Protein AF-A0A6J8EM77-F1 (afdb_monomer)

Structure (mmCIF, N/CA/C/O backbone):
data_AF-A0A6J8EM77-F1
#
_entry.id   AF-A0A6J8EM77-F1
#
loop_
_atom_site.group_PDB
_atom_site.id
_atom_site.type_symbol
_atom_site.label_atom_id
_atom_site.label_alt_id
_atom_site.label_comp_id
_atom_site.label_asym_id
_atom_site.label_entity_id
_atom_site.label_seq_id
_atom_site.pdbx_PDB_ins_code
_atom_site.Cartn_x
_atom_site.Cartn_y
_atom_site.Cartn_z
_atom_site.occupancy
_atom_site.B_iso_or_equiv
_atom_site.auth_seq_id
_atom_site.auth_comp_id
_atom_site.auth_asym_id
_atom_site.auth_atom_id
_atom_site.pdbx_PDB_model_num
ATOM 1 N N . MET A 1 1 ? 2.933 57.983 19.402 1.00 40.75 1 MET A N 1
ATOM 2 C CA . MET A 1 1 ? 3.968 56.942 19.572 1.00 40.75 1 MET A CA 1
ATOM 3 C C . MET A 1 1 ? 3.347 55.839 20.405 1.00 40.75 1 MET A C 1
ATOM 5 O O . MET A 1 1 ? 3.381 55.915 21.623 1.00 40.75 1 MET A O 1
ATOM 9 N N . GLU A 1 2 ? 2.677 54.897 19.747 1.00 33.88 2 GLU A N 1
ATOM 10 C CA . GLU A 1 2 ? 2.078 53.730 20.401 1.00 33.88 2 GLU A CA 1
ATOM 11 C C . GLU A 1 2 ? 3.091 52.586 20.391 1.00 33.88 2 GLU A C 1
ATOM 13 O O . GLU A 1 2 ? 3.673 52.262 19.355 1.00 33.88 2 GLU A O 1
ATOM 18 N N . TYR A 1 3 ? 3.348 52.034 21.573 1.00 41.75 3 TYR A N 1
ATOM 19 C CA . TYR A 1 3 ? 4.268 50.928 21.795 1.00 41.75 3 TYR A CA 1
ATOM 20 C C . TYR A 1 3 ? 3.450 49.631 21.809 1.00 41.75 3 TYR A C 1
ATOM 22 O O . TYR A 1 3 ? 2.802 49.309 22.802 1.00 41.75 3 TYR A O 1
ATOM 30 N N . ASP A 1 4 ? 3.461 48.896 20.696 1.00 42.44 4 ASP A N 1
ATOM 31 C CA . ASP A 1 4 ? 2.774 47.607 20.583 1.00 42.44 4 ASP A CA 1
ATOM 32 C C . ASP A 1 4 ? 3.601 46.494 21.241 1.00 42.44 4 ASP A C 1
ATOM 34 O O . ASP A 1 4 ? 4.569 45.966 20.684 1.00 42.44 4 ASP A O 1
ATOM 38 N N . PHE A 1 5 ? 3.193 46.109 22.448 1.00 44.88 5 PHE A N 1
ATOM 39 C CA . PHE A 1 5 ? 3.726 44.959 23.170 1.00 44.88 5 PHE A CA 1
ATOM 40 C C . PHE A 1 5 ? 3.214 43.659 22.523 1.00 44.88 5 PHE A C 1
ATOM 42 O O . PHE A 1 5 ? 2.047 43.292 22.670 1.00 44.88 5 PHE A O 1
ATOM 49 N N . ARG A 1 6 ? 4.072 42.936 21.786 1.00 44.81 6 ARG A N 1
ATOM 50 C CA . ARG A 1 6 ? 3.734 41.613 21.222 1.00 44.81 6 ARG A CA 1
ATOM 51 C C . ARG A 1 6 ? 4.231 40.472 22.123 1.00 44.81 6 ARG A C 1
ATOM 53 O O . ARG A 1 6 ? 5.433 40.394 22.374 1.00 44.81 6 ARG A O 1
ATOM 60 N N . PRO A 1 7 ? 3.366 39.532 22.554 1.00 45.25 7 PRO A N 1
ATOM 61 C CA . PRO A 1 7 ? 3.789 38.377 23.346 1.00 45.25 7 PRO A CA 1
ATOM 62 C C . PRO A 1 7 ? 4.609 37.380 22.510 1.00 45.25 7 PRO A C 1
ATOM 64 O O . PRO A 1 7 ? 4.180 36.961 21.433 1.00 45.25 7 PRO A O 1
ATOM 67 N N . GLN A 1 8 ? 5.757 36.947 23.039 1.00 46.06 8 GLN A N 1
ATOM 68 C CA . GLN A 1 8 ? 6.767 36.103 22.374 1.00 46.06 8 GLN A CA 1
ATOM 69 C C . GLN A 1 8 ? 6.362 34.633 22.120 1.00 46.06 8 GLN A C 1
ATOM 71 O O . GLN A 1 8 ? 7.161 33.861 21.601 1.00 46.06 8 GLN A O 1
ATOM 76 N N . TRP A 1 9 ? 5.127 34.227 22.431 1.00 46.31 9 TRP A N 1
ATOM 77 C CA . TRP A 1 9 ? 4.712 32.814 22.400 1.00 46.31 9 TRP A CA 1
ATOM 78 C C . TRP A 1 9 ? 3.813 32.430 21.218 1.00 46.31 9 TRP A C 1
ATOM 80 O O . TRP A 1 9 ? 3.345 31.294 21.150 1.00 46.31 9 TRP A O 1
ATOM 90 N N . ARG A 1 10 ? 3.557 33.334 20.259 1.00 40.06 10 ARG A N 1
ATOM 91 C CA . ARG A 1 10 ? 2.904 32.921 19.007 1.00 40.06 10 ARG A CA 1
ATOM 92 C C . ARG A 1 10 ? 3.940 32.271 18.083 1.00 40.06 10 ARG A C 1
ATOM 94 O O . ARG A 1 10 ? 4.884 32.957 17.687 1.00 40.06 10 ARG A O 1
ATOM 101 N N . PRO A 1 11 ? 3.766 30.998 17.679 1.00 43.25 11 PRO A N 1
ATOM 102 C CA . PRO A 1 11 ? 4.564 30.443 16.601 1.00 43.25 11 PRO A CA 1
ATOM 103 C C . PRO A 1 11 ? 4.284 31.284 15.357 1.00 43.25 11 PRO A C 1
ATOM 105 O O . PRO A 1 11 ? 3.141 31.663 15.086 1.00 43.25 11 PRO A O 1
ATOM 108 N N . TRP A 1 12 ? 5.347 31.641 14.646 1.00 39.94 12 TRP A N 1
ATOM 109 C CA . TRP A 1 12 ? 5.287 32.459 13.449 1.00 39.94 12 TRP A CA 1
ATOM 110 C C . TRP A 1 12 ? 4.350 31.806 12.427 1.00 39.94 12 TRP A C 1
ATOM 112 O O . TRP A 1 12 ? 4.759 30.936 11.662 1.00 39.94 12 TRP A O 1
ATOM 122 N N . PHE A 1 13 ? 3.100 32.264 12.355 1.00 44.19 13 PHE A N 1
ATOM 123 C CA . PHE A 1 13 ? 2.323 32.169 11.129 1.00 44.19 13 PHE A CA 1
ATOM 124 C C . PHE A 1 13 ? 2.975 33.134 10.141 1.00 44.19 13 PHE A C 1
ATOM 126 O O . PHE A 1 13 ? 2.496 34.241 9.904 1.00 44.19 13 PHE A O 1
ATOM 133 N N . PHE A 1 14 ? 4.116 32.724 9.581 1.00 47.38 14 PHE A N 1
ATOM 134 C CA . PHE A 1 14 ? 4.513 33.220 8.280 1.00 47.38 14 PHE A CA 1
ATOM 135 C C . PHE A 1 14 ? 3.285 33.039 7.396 1.00 47.38 14 PHE A C 1
ATOM 137 O O . PHE A 1 14 ? 2.788 31.922 7.240 1.00 47.38 14 PHE A O 1
ATOM 144 N N . GLN A 1 15 ? 2.786 34.138 6.830 1.00 47.34 15 GLN A N 1
ATOM 145 C CA . GLN A 1 15 ? 2.064 34.069 5.572 1.00 47.34 15 GLN A CA 1
ATOM 146 C C . GLN A 1 15 ? 2.868 33.108 4.699 1.00 47.34 15 GLN A C 1
ATOM 148 O O . GLN A 1 15 ? 4.003 33.417 4.328 1.00 47.34 15 GLN A O 1
ATOM 153 N N . MET A 1 16 ? 2.333 31.906 4.476 1.00 43.44 16 MET A N 1
ATOM 154 C CA . MET A 1 16 ? 2.862 30.962 3.507 1.00 43.44 16 MET A CA 1
ATOM 155 C C . MET A 1 16 ? 2.848 31.724 2.187 1.00 43.44 16 MET A C 1
ATOM 157 O O . MET A 1 16 ? 1.822 31.780 1.513 1.00 43.44 16 MET A O 1
ATOM 161 N N . ARG A 1 17 ? 3.956 32.400 1.854 1.00 52.16 17 ARG A N 1
ATOM 162 C CA . ARG A 1 17 ? 4.194 32.926 0.516 1.00 52.16 17 ARG A CA 1
ATOM 163 C C . ARG A 1 17 ? 4.040 31.704 -0.367 1.00 52.16 17 ARG A C 1
ATOM 165 O O . ARG A 1 17 ? 4.889 30.815 -0.298 1.00 52.16 17 ARG A O 1
ATOM 172 N N . GLN A 1 18 ? 2.911 31.615 -1.069 1.00 61.09 18 GLN A N 1
ATOM 173 C CA . GLN A 1 18 ? 2.629 30.520 -1.981 1.00 61.09 18 GLN A CA 1
ATOM 174 C C . GLN A 1 18 ? 3.859 30.402 -2.864 1.00 61.09 18 GLN A C 1
ATOM 176 O O . GLN A 1 18 ? 4.205 31.353 -3.564 1.00 61.09 18 GLN A O 1
ATOM 181 N N . ILE A 1 19 ? 4.590 29.298 -2.733 1.00 63.78 19 ILE A N 1
ATOM 182 C CA . ILE A 1 19 ? 5.767 29.075 -3.558 1.00 63.78 19 ILE A CA 1
ATOM 183 C C . ILE A 1 19 ? 5.209 28.988 -4.980 1.00 63.78 19 ILE A C 1
ATOM 185 O O . ILE A 1 19 ? 4.393 28.094 -5.236 1.00 63.78 19 ILE A O 1
ATOM 189 N N . PRO A 1 20 ? 5.539 29.939 -5.875 1.00 69.56 20 PRO A N 1
ATOM 190 C CA . PRO A 1 20 ? 4.972 29.938 -7.209 1.00 69.56 20 PRO A CA 1
ATOM 191 C C . PRO A 1 20 ? 5.345 28.618 -7.876 1.00 69.56 20 PRO A C 1
ATOM 193 O O . PRO A 1 20 ? 6.495 28.178 -7.806 1.00 69.56 20 PRO A O 1
ATOM 196 N N . ALA A 1 21 ? 4.354 27.964 -8.480 1.00 77.75 21 ALA A N 1
ATOM 197 C CA . ALA A 1 21 ? 4.581 26.712 -9.179 1.00 77.75 21 ALA A CA 1
ATOM 198 C C . ALA A 1 21 ? 5.657 26.918 -10.253 1.00 77.75 21 ALA A C 1
ATOM 200 O O . ALA A 1 21 ? 5.647 27.913 -10.983 1.00 77.75 21 ALA A O 1
ATOM 201 N N . CYS A 1 22 ? 6.586 25.973 -10.362 1.00 81.38 22 CYS A N 1
ATOM 202 C CA . CYS A 1 22 ? 7.639 26.022 -11.360 1.00 81.38 22 CYS A CA 1
ATOM 203 C C . CYS A 1 22 ? 7.020 26.133 -12.762 1.00 81.38 22 CYS A C 1
ATOM 205 O O . CYS A 1 22 ? 6.300 25.235 -13.194 1.00 81.38 22 CYS A O 1
ATOM 207 N N . ALA A 1 23 ? 7.341 27.184 -13.520 1.00 75.75 23 ALA A N 1
ATOM 208 C CA . ALA A 1 23 ? 6.792 27.385 -14.867 1.00 75.75 23 ALA A CA 1
ATOM 209 C C . ALA A 1 23 ? 7.137 26.244 -15.852 1.00 75.75 23 ALA A C 1
ATOM 211 O O . ALA A 1 23 ? 6.489 26.085 -16.883 1.00 75.75 23 ALA A O 1
ATOM 212 N N . ARG A 1 24 ? 8.149 25.426 -15.528 1.00 79.94 24 ARG A N 1
ATOM 213 C CA . ARG A 1 24 ? 8.638 24.319 -16.360 1.00 79.94 24 ARG A CA 1
ATOM 214 C C . ARG A 1 24 ? 7.892 23.006 -16.105 1.00 79.94 24 ARG A C 1
ATOM 216 O O . ARG A 1 24 ? 7.498 22.325 -17.055 1.00 79.94 24 ARG A O 1
ATOM 223 N N . CYS A 1 25 ? 7.696 22.632 -14.836 1.00 81.88 25 CYS A N 1
ATOM 224 C CA . CYS A 1 25 ? 7.051 21.366 -14.460 1.00 81.88 25 CYS A CA 1
ATOM 225 C C . CYS A 1 25 ? 5.666 21.515 -13.811 1.00 81.88 25 CYS A C 1
ATOM 227 O O . CYS A 1 25 ? 4.901 20.551 -13.824 1.00 81.88 25 CYS A O 1
ATOM 229 N N . GLY A 1 26 ? 5.320 22.688 -13.286 1.00 78.56 26 GLY A N 1
ATOM 230 C CA . GLY A 1 26 ? 4.080 22.962 -12.558 1.00 78.56 26 GLY A CA 1
ATOM 231 C C . GLY A 1 26 ? 4.083 22.508 -11.092 1.00 78.56 26 GLY A C 1
ATOM 232 O O . GLY A 1 26 ? 3.061 22.642 -10.428 1.00 78.56 26 GLY A O 1
ATOM 233 N N . ASN A 1 27 ? 5.196 21.974 -10.579 1.00 82.50 27 ASN A N 1
ATOM 234 C CA . ASN A 1 27 ? 5.307 21.560 -9.178 1.00 82.50 27 ASN A CA 1
ATOM 235 C C . ASN A 1 27 ? 5.640 22.757 -8.273 1.00 82.50 27 ASN A C 1
ATOM 237 O O . ASN A 1 27 ? 6.307 23.698 -8.699 1.00 82.50 27 ASN A O 1
ATOM 241 N N . GLN A 1 28 ? 5.201 22.705 -7.014 1.00 77.75 28 GLN A N 1
ATOM 242 C CA . GLN A 1 28 ? 5.541 23.683 -5.969 1.00 77.75 28 GLN A CA 1
ATOM 243 C C . GLN A 1 28 ? 6.799 23.255 -5.186 1.00 77.75 28 GLN A C 1
ATOM 245 O O . GLN A 1 28 ? 6.832 23.309 -3.958 1.00 77.75 28 GLN A O 1
ATOM 250 N N . ASP A 1 29 ? 7.827 22.764 -5.880 1.00 67.50 29 ASP A N 1
ATOM 251 C CA . ASP A 1 29 ? 9.088 22.350 -5.269 1.00 67.50 29 ASP A CA 1
ATOM 252 C C . ASP A 1 29 ? 10.108 23.506 -5.255 1.00 67.50 29 ASP A C 1
ATOM 254 O O . ASP A 1 29 ? 10.286 24.226 -6.232 1.00 67.50 29 ASP A O 1
ATOM 258 N N . ARG A 1 30 ? 10.826 23.692 -4.134 1.00 59.72 30 ARG A N 1
ATOM 259 C CA . ARG A 1 30 ? 11.967 24.636 -4.035 1.00 59.72 30 ARG A CA 1
ATOM 260 C C . ARG A 1 30 ? 13.249 24.089 -4.675 1.00 59.72 30 ARG A C 1
ATOM 262 O O . ARG A 1 30 ? 14.341 24.568 -4.377 1.00 59.72 30 ARG A O 1
ATOM 269 N N . GLN A 1 31 ? 13.149 23.041 -5.488 1.00 65.88 31 GLN A N 1
ATOM 270 C CA . GLN A 1 31 ? 14.331 22.392 -6.037 1.00 65.88 31 GLN A CA 1
ATOM 271 C C . GLN A 1 31 ? 15.017 23.325 -7.039 1.00 65.88 31 GLN A C 1
ATOM 273 O O . GLN A 1 31 ? 14.408 23.804 -7.993 1.00 65.88 31 GLN A O 1
ATOM 278 N N . THR A 1 32 ? 16.313 23.553 -6.830 1.00 64.56 32 THR A N 1
ATOM 279 C CA . THR A 1 32 ? 17.197 24.314 -7.727 1.00 64.56 32 THR A CA 1
ATOM 280 C C . THR A 1 32 ? 17.315 23.680 -9.116 1.00 64.56 32 THR A C 1
ATOM 282 O O . THR A 1 32 ? 17.635 24.372 -10.080 1.00 64.56 32 THR A O 1
ATOM 285 N N . PHE A 1 33 ? 16.988 22.389 -9.251 1.00 72.75 33 PHE A N 1
ATOM 286 C CA . PHE A 1 33 ? 17.033 21.645 -10.507 1.00 72.75 33 PHE A CA 1
ATOM 287 C C . PHE A 1 33 ? 15.660 21.069 -10.861 1.00 72.75 33 PHE A C 1
ATOM 289 O O . PHE A 1 33 ? 15.217 20.065 -10.314 1.00 72.75 33 PHE A O 1
ATOM 296 N N . CYS A 1 34 ? 14.983 21.691 -11.826 1.00 80.19 34 CYS A N 1
ATOM 297 C CA . CYS A 1 34 ? 13.734 21.165 -12.366 1.00 80.19 34 CYS A CA 1
ATOM 298 C C . CYS A 1 34 ? 14.019 20.021 -13.350 1.00 80.19 34 CYS A C 1
ATOM 300 O O . CYS A 1 34 ? 14.669 20.238 -14.372 1.00 80.19 34 CYS A O 1
ATOM 302 N N . PHE A 1 35 ? 13.449 18.834 -13.120 1.00 78.75 35 PHE A N 1
ATOM 303 C CA . PHE A 1 35 ? 13.568 17.686 -14.035 1.00 78.75 35 PHE A CA 1
ATOM 304 C C . PHE A 1 35 ? 13.121 17.981 -15.473 1.00 78.75 35 PHE A C 1
ATOM 306 O O . PHE A 1 35 ? 13.594 17.339 -16.406 1.00 78.75 35 PHE A O 1
ATOM 313 N N . ALA A 1 36 ? 12.230 18.956 -15.674 1.00 81.06 36 ALA A N 1
ATOM 314 C CA . ALA A 1 36 ? 11.793 19.356 -17.008 1.00 81.06 36 ALA A CA 1
ATOM 315 C C . ALA A 1 36 ? 12.857 20.160 -17.779 1.00 81.06 36 ALA A C 1
ATOM 317 O O . ALA A 1 36 ? 12.721 20.315 -18.988 1.00 81.06 36 ALA A O 1
ATOM 318 N N . ALA A 1 37 ? 13.915 20.654 -17.120 1.00 81.62 37 ALA A N 1
ATOM 319 C CA . ALA A 1 37 ? 14.948 21.497 -17.728 1.00 81.62 37 ALA A CA 1
ATOM 320 C C . ALA A 1 37 ? 15.650 20.824 -18.920 1.00 81.62 37 ALA A C 1
ATOM 322 O O . ALA A 1 37 ? 15.868 21.469 -19.940 1.00 81.62 37 ALA A O 1
ATOM 323 N N . SER A 1 38 ? 15.950 19.528 -18.813 1.00 81.81 38 SER A N 1
ATOM 324 C CA . SER A 1 38 ? 16.609 18.740 -19.865 1.00 81.81 38 SER A CA 1
ATOM 325 C C . SER A 1 38 ? 15.638 17.908 -20.708 1.00 81.81 38 SER A C 1
ATOM 327 O O . SER A 1 38 ? 16.059 17.168 -21.595 1.00 81.81 38 SER A O 1
ATOM 329 N N . LYS A 1 39 ? 14.328 17.993 -20.444 1.00 83.00 39 LYS A N 1
ATOM 330 C CA . LYS A 1 39 ? 13.314 17.214 -21.162 1.00 83.00 39 LYS A CA 1
ATOM 331 C C . LYS A 1 39 ? 12.738 18.032 -22.305 1.00 83.00 39 LYS A C 1
ATOM 333 O O . LYS A 1 39 ? 12.393 19.201 -22.145 1.00 83.00 39 LYS A O 1
ATOM 338 N N . GLN A 1 40 ? 12.617 17.386 -23.457 1.00 85.25 40 GLN A N 1
ATOM 339 C CA . GLN A 1 40 ? 11.997 17.956 -24.639 1.00 85.25 40 GLN A CA 1
ATOM 340 C C . GLN A 1 40 ? 10.475 17.805 -24.559 1.00 85.25 40 GLN A C 1
ATOM 342 O O . GLN A 1 40 ? 9.957 16.723 -24.272 1.00 85.25 40 GLN A O 1
ATOM 347 N N . CYS A 1 41 ? 9.746 18.886 -24.815 1.00 83.62 41 CYS A N 1
ATOM 348 C CA . CYS A 1 41 ? 8.293 18.864 -24.859 1.00 83.62 41 CYS A CA 1
ATOM 349 C C . CYS A 1 41 ? 7.800 18.037 -26.055 1.00 83.62 41 CYS A C 1
ATOM 351 O O . CYS A 1 41 ? 8.150 18.318 -27.194 1.00 83.62 41 CYS A O 1
ATOM 353 N N . PHE A 1 42 ? 6.921 17.060 -25.829 1.00 79.62 42 PHE A N 1
ATOM 354 C CA . PHE A 1 42 ? 6.364 16.234 -26.912 1.00 79.62 42 PHE A CA 1
ATOM 355 C C . PHE A 1 42 ? 5.375 16.966 -27.833 1.00 79.62 42 PHE A C 1
ATOM 357 O O . PHE A 1 42 ? 4.987 16.402 -28.849 1.00 79.62 42 PHE A O 1
ATOM 364 N N . LYS A 1 43 ? 4.934 18.182 -27.472 1.00 80.31 43 LYS A N 1
ATOM 365 C CA . LYS A 1 43 ? 4.071 19.014 -28.325 1.00 80.31 43 LYS A CA 1
ATOM 366 C C . LYS A 1 43 ? 4.899 19.900 -29.252 1.00 80.31 43 LYS A C 1
ATOM 368 O O . LYS A 1 43 ? 4.823 19.751 -30.462 1.00 80.31 43 LYS A O 1
ATOM 373 N N . CYS A 1 44 ? 5.691 20.811 -28.686 1.00 80.25 44 CYS A N 1
ATOM 374 C CA . CYS A 1 44 ? 6.426 21.818 -29.458 1.00 80.25 44 CYS A CA 1
ATOM 375 C C . CYS A 1 44 ? 7.914 21.515 -29.642 1.00 80.25 44 CYS A C 1
ATOM 377 O O . CYS A 1 44 ? 8.623 22.309 -30.245 1.00 80.25 44 CYS A O 1
ATOM 379 N N . HIS A 1 45 ? 8.411 20.407 -29.091 1.00 79.19 45 HIS A N 1
ATOM 380 C CA . HIS A 1 45 ? 9.800 19.971 -29.226 1.00 79.19 45 HIS A CA 1
ATOM 381 C C . HIS A 1 45 ? 10.871 20.928 -28.677 1.00 79.19 45 HIS A C 1
ATOM 383 O O . HIS A 1 45 ? 12.060 20.670 -28.848 1.00 79.19 45 HIS A O 1
ATOM 389 N N . HIS A 1 46 ? 10.496 21.964 -27.927 1.00 82.06 46 HIS A N 1
ATOM 390 C CA . HIS A 1 46 ? 11.450 22.759 -27.158 1.00 82.06 46 HIS A CA 1
ATOM 391 C C . HIS A 1 46 ? 11.768 22.096 -25.815 1.00 82.06 46 HIS A C 1
ATOM 393 O O . HIS A 1 46 ? 10.904 21.481 -25.182 1.00 82.06 46 HIS A O 1
ATOM 399 N N . VAL A 1 47 ? 13.021 22.213 -25.380 1.00 84.88 47 VAL A N 1
ATOM 400 C CA . VAL A 1 47 ? 13.464 21.748 -24.061 1.00 84.88 47 VAL A CA 1
ATOM 401 C C . VAL A 1 47 ? 12.989 22.689 -22.955 1.00 84.88 47 VAL A C 1
ATOM 403 O O . VAL A 1 47 ? 12.682 23.856 -23.200 1.00 84.88 47 VAL A O 1
ATOM 406 N N . GLY A 1 48 ? 12.920 22.185 -21.726 1.00 85.62 48 GLY A N 1
ATOM 407 C CA . GLY A 1 48 ? 12.702 23.028 -20.554 1.00 85.62 48 GLY A CA 1
ATOM 408 C C . GLY A 1 48 ? 11.265 23.096 -20.051 1.00 85.62 48 GLY A C 1
ATOM 409 O O . GLY A 1 48 ? 11.007 23.883 -19.146 1.00 85.62 48 GLY A O 1
ATOM 410 N N . HIS A 1 49 ? 10.334 22.301 -20.586 1.00 86.81 49 HIS A N 1
ATOM 411 C CA . HIS A 1 49 ? 8.972 22.197 -20.053 1.00 86.81 49 HIS A CA 1
ATOM 412 C C . HIS A 1 49 ? 8.279 20.882 -20.439 1.00 86.81 49 HIS A C 1
ATOM 414 O O . HIS A 1 49 ? 8.613 20.238 -21.435 1.00 86.81 49 HIS A O 1
ATOM 420 N N . TYR A 1 50 ? 7.266 20.491 -19.664 1.00 85.88 50 TYR A N 1
ATOM 421 C CA . TYR A 1 50 ? 6.398 19.364 -20.016 1.00 85.88 50 TYR A CA 1
ATOM 422 C C . TYR A 1 50 ? 5.266 19.770 -20.965 1.00 85.88 50 TYR A C 1
ATOM 424 O O . TYR A 1 50 ? 4.795 20.901 -20.941 1.00 85.88 50 TYR A O 1
ATOM 432 N N . ALA A 1 51 ? 4.730 18.804 -21.720 1.00 82.56 51 ALA A N 1
ATOM 433 C CA . ALA A 1 51 ? 3.624 19.015 -22.663 1.00 82.56 51 ALA A CA 1
ATOM 434 C C . ALA A 1 51 ? 2.367 19.663 -22.046 1.00 82.56 51 ALA A C 1
ATOM 436 O O . ALA A 1 51 ? 1.643 20.379 -22.736 1.00 82.56 51 ALA A O 1
ATOM 437 N N . ARG A 1 52 ? 2.115 19.438 -20.748 1.00 83.25 52 ARG A N 1
ATOM 438 C CA . ARG A 1 52 ? 1.012 20.066 -19.997 1.00 83.25 52 ARG A CA 1
ATOM 439 C C . ARG A 1 52 ? 1.231 21.555 -19.701 1.00 83.25 52 ARG A C 1
ATOM 441 O O . ARG A 1 52 ? 0.261 22.281 -19.560 1.00 83.25 52 ARG A O 1
ATOM 448 N N . MET A 1 53 ? 2.493 21.981 -19.621 1.00 84.94 53 MET A N 1
ATOM 449 C CA . MET A 1 53 ? 2.919 23.368 -19.386 1.00 84.94 53 MET A CA 1
ATOM 450 C C . MET A 1 53 ? 3.256 24.087 -20.700 1.00 84.94 53 MET A C 1
ATOM 452 O O . MET A 1 53 ? 3.801 25.185 -20.691 1.00 84.94 53 MET A O 1
ATOM 456 N N . CYS A 1 54 ? 2.994 23.448 -21.843 1.00 85.25 54 CYS A N 1
ATOM 457 C CA . CYS A 1 54 ? 3.304 24.017 -23.143 1.00 85.25 54 CYS A CA 1
ATOM 458 C C . CYS A 1 54 ? 2.384 25.207 -23.424 1.00 85.25 54 CYS A C 1
ATOM 460 O O . CYS A 1 54 ? 1.162 25.084 -23.336 1.00 85.25 54 CYS A O 1
ATOM 462 N N . VAL A 1 55 ? 2.980 26.341 -23.798 1.00 83.88 55 VAL A N 1
ATOM 463 C CA . VAL A 1 55 ? 2.243 27.554 -24.187 1.00 83.88 55 VAL A CA 1
ATOM 464 C C . VAL A 1 55 ? 1.380 27.289 -25.426 1.00 83.88 55 VAL A C 1
ATOM 466 O O . VAL A 1 55 ? 0.278 27.821 -25.547 1.00 83.88 55 VAL A O 1
ATOM 469 N N . PHE A 1 56 ? 1.836 26.391 -26.302 1.00 81.38 56 PHE A N 1
ATOM 470 C CA . PHE A 1 56 ? 1.085 25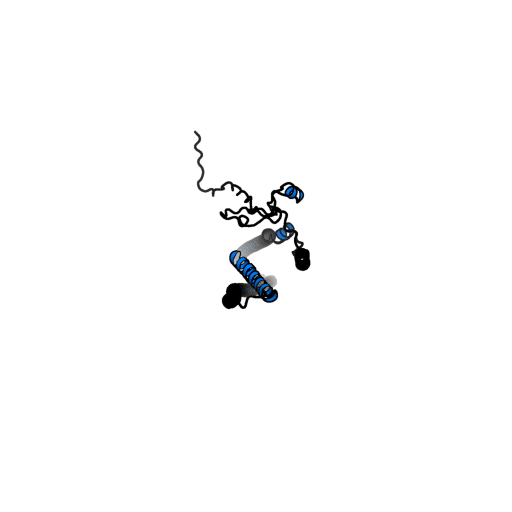.941 -27.465 1.00 81.38 56 PHE A CA 1
ATOM 471 C C . PHE A 1 56 ? 0.020 24.924 -27.050 1.00 81.38 56 PHE A C 1
ATOM 473 O O . PHE A 1 56 ? 0.308 23.762 -26.730 1.00 81.38 56 PHE A O 1
ATOM 480 N N . ARG A 1 57 ? -1.236 25.375 -27.030 1.00 75.94 57 ARG A N 1
ATOM 481 C CA . ARG A 1 57 ? -2.370 24.549 -26.601 1.00 75.94 57 ARG A CA 1
ATOM 482 C C . ARG A 1 57 ? -2.824 23.603 -27.707 1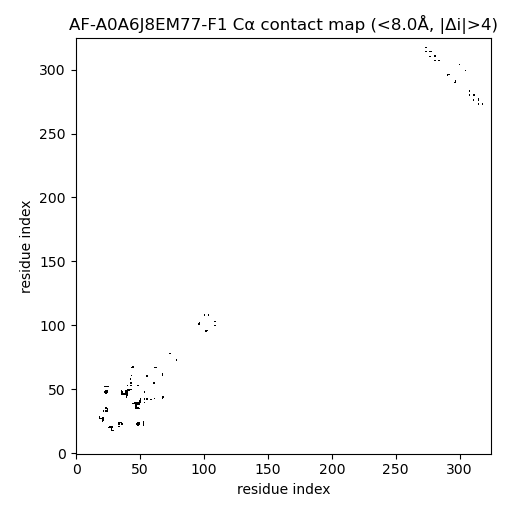.00 75.94 57 ARG A C 1
ATOM 484 O O . ARG A 1 57 ? -3.184 22.466 -27.391 1.00 75.94 57 ARG A O 1
ATOM 491 N N . SER A 1 58 ? -2.737 24.031 -28.969 1.00 75.31 58 SER A N 1
ATOM 492 C CA . SER A 1 58 ? -3.180 23.273 -30.142 1.00 75.31 58 SER A CA 1
ATOM 493 C C . SER A 1 58 ? -2.077 23.076 -31.191 1.00 75.31 58 SER A C 1
ATOM 495 O O . SER A 1 58 ? -1.104 23.825 -31.252 1.00 75.31 58 SER A O 1
ATOM 497 N N . ASN A 1 59 ? -2.253 22.082 -32.070 1.00 68.88 59 ASN A N 1
ATOM 498 C CA . ASN A 1 59 ? -1.358 21.865 -33.215 1.00 68.88 59 ASN A CA 1
ATOM 499 C C . ASN A 1 59 ? -1.409 23.023 -34.229 1.00 68.88 59 ASN A C 1
ATOM 501 O O . ASN A 1 59 ? -0.437 23.245 -34.944 1.00 68.88 59 ASN A O 1
ATOM 505 N N . GLN A 1 60 ? -2.513 23.778 -34.272 1.00 70.06 60 GLN A N 1
ATOM 506 C CA . GLN A 1 60 ? -2.648 24.967 -35.119 1.00 70.06 60 GLN A CA 1
ATOM 507 C C . GLN A 1 60 ? -1.755 26.113 -34.625 1.00 70.06 60 GLN A C 1
ATOM 509 O O . GLN A 1 60 ? -1.179 26.831 -35.437 1.00 70.06 60 GLN A O 1
ATOM 514 N N . ASP A 1 61 ? -1.580 26.249 -33.305 1.00 69.81 61 ASP A N 1
ATOM 515 C CA . ASP A 1 61 ? -0.672 27.247 -32.726 1.00 69.81 61 ASP A CA 1
ATOM 516 C C . ASP A 1 61 ? 0.788 26.930 -33.056 1.00 69.81 61 ASP A C 1
ATOM 518 O O . ASP A 1 61 ? 1.573 27.836 -33.301 1.00 69.81 61 ASP A O 1
ATOM 522 N N . ILE A 1 62 ? 1.134 25.642 -33.121 1.00 67.12 62 ILE A N 1
ATOM 523 C CA . ILE A 1 62 ? 2.478 25.155 -33.463 1.00 67.12 62 ILE A CA 1
ATOM 524 C C . ILE A 1 62 ? 2.781 25.400 -34.948 1.00 67.12 62 ILE A C 1
ATOM 526 O O . ILE A 1 62 ? 3.878 25.830 -35.284 1.00 67.12 62 ILE A O 1
ATOM 530 N N . GLN A 1 63 ? 1.804 25.193 -35.839 1.00 66.50 63 GLN A N 1
ATOM 531 C CA . GLN A 1 63 ? 1.968 25.397 -37.287 1.00 66.50 63 GLN A CA 1
ATOM 532 C C . GLN A 1 63 ? 2.242 26.855 -37.685 1.00 66.50 63 GLN A C 1
ATOM 534 O O . GLN A 1 63 ? 2.826 27.096 -38.740 1.00 66.50 63 GLN A O 1
ATOM 539 N N . LYS A 1 64 ? 1.850 27.830 -36.854 1.00 68.12 64 LYS A N 1
ATOM 540 C CA . LYS A 1 64 ? 2.130 29.256 -37.095 1.00 68.12 64 LYS A CA 1
ATOM 541 C C . LYS A 1 64 ? 3.614 29.610 -36.928 1.00 68.12 64 LYS A C 1
ATOM 543 O O . LYS A 1 64 ? 4.051 30.622 -37.471 1.00 68.12 64 LYS A O 1
ATOM 548 N N . TYR A 1 65 ? 4.391 28.784 -36.226 1.00 67.69 65 TYR A N 1
ATOM 549 C CA . TYR A 1 65 ? 5.822 28.993 -36.020 1.00 67.69 65 TYR A CA 1
ATOM 550 C C . TYR A 1 65 ? 6.614 28.192 -37.057 1.00 67.69 65 TYR A C 1
ATOM 552 O O . TYR A 1 65 ? 6.744 26.974 -36.957 1.00 67.69 65 TYR A O 1
ATOM 560 N N . LYS A 1 66 ? 7.146 28.895 -38.065 1.00 56.69 66 LYS A N 1
ATOM 561 C CA . LYS A 1 66 ? 7.884 28.308 -39.200 1.00 56.69 66 LYS A CA 1
ATOM 562 C C . LYS A 1 66 ? 9.185 27.594 -38.804 1.00 56.69 66 LYS A C 1
ATOM 564 O O . LYS A 1 66 ? 9.659 26.760 -39.568 1.00 56.69 66 LYS A O 1
ATOM 569 N N . ASP A 1 67 ? 9.707 27.872 -37.610 1.00 61.59 67 ASP A N 1
ATOM 570 C CA . ASP A 1 67 ? 11.016 27.390 -37.148 1.00 61.59 67 ASP A CA 1
ATOM 571 C C . ASP A 1 67 ? 10.941 26.147 -36.252 1.00 61.59 67 ASP A C 1
ATOM 573 O O . ASP A 1 67 ? 11.969 25.641 -35.798 1.00 61.59 67 ASP A O 1
ATOM 577 N N . ILE A 1 68 ? 9.739 25.631 -35.975 1.00 58.97 68 ILE A N 1
ATOM 578 C CA . ILE A 1 68 ? 9.608 24.378 -35.230 1.00 58.97 68 ILE A CA 1
ATOM 579 C C . ILE A 1 68 ? 9.893 23.242 -36.216 1.00 58.97 68 ILE A C 1
ATOM 581 O O . ILE A 1 68 ? 9.134 23.081 -37.177 1.00 58.97 68 ILE A O 1
ATOM 585 N N . PRO A 1 69 ? 10.961 22.442 -36.016 1.00 59.72 69 PRO A N 1
ATOM 586 C CA . PRO A 1 69 ? 11.287 21.350 -36.918 1.00 59.72 69 PRO A CA 1
ATOM 587 C C . PRO A 1 69 ? 10.074 20.433 -37.019 1.00 59.72 69 PRO A C 1
ATOM 589 O O . PRO A 1 69 ? 9.657 19.830 -36.024 1.00 59.72 69 PRO A O 1
ATOM 592 N N . GLN A 1 70 ? 9.482 20.368 -38.218 1.00 59.66 70 GLN A N 1
ATOM 593 C CA . GLN A 1 70 ? 8.334 19.512 -38.459 1.00 59.66 70 GLN A CA 1
ATOM 594 C C . GLN A 1 70 ? 8.712 18.103 -38.032 1.00 59.66 70 GLN A C 1
ATOM 596 O O . GLN A 1 70 ? 9.715 17.535 -38.471 1.00 59.66 70 GLN A O 1
ATOM 601 N N . THR A 1 71 ? 7.938 17.588 -37.084 1.00 56.31 71 THR A N 1
ATOM 602 C CA . THR A 1 71 ? 8.182 16.310 -36.435 1.00 56.31 71 THR A CA 1
ATOM 603 C C . THR A 1 71 ? 8.485 15.258 -37.488 1.00 56.31 71 THR A C 1
ATOM 605 O O . THR A 1 71 ? 7.715 15.131 -38.443 1.00 56.31 71 THR A O 1
ATOM 608 N N . LYS A 1 72 ? 9.562 14.482 -37.304 1.00 62.81 72 LYS A N 1
ATOM 609 C CA . LYS A 1 72 ? 9.772 13.238 -38.055 1.00 62.81 72 LYS A CA 1
ATOM 610 C C . LYS A 1 72 ? 8.450 12.479 -38.041 1.00 62.81 72 LYS A C 1
ATOM 612 O O . LYS A 1 72 ? 8.020 12.019 -36.982 1.00 62.81 72 LYS A O 1
ATOM 617 N N . ILE A 1 73 ? 7.784 12.414 -39.193 1.00 66.00 73 ILE A N 1
ATOM 618 C CA . ILE A 1 73 ? 6.524 11.695 -39.344 1.00 66.00 73 ILE A CA 1
ATOM 619 C C . ILE A 1 73 ? 6.801 10.280 -38.847 1.00 66.00 73 ILE A C 1
ATOM 621 O O . ILE A 1 73 ? 7.641 9.577 -39.412 1.00 66.00 73 ILE A O 1
ATOM 625 N N . LYS A 1 74 ? 6.161 9.887 -37.737 1.00 73.94 74 LYS A N 1
ATOM 626 C CA . LYS A 1 74 ? 6.345 8.548 -37.170 1.00 73.94 74 LYS A CA 1
ATOM 627 C C . LYS A 1 74 ? 6.092 7.529 -38.277 1.00 73.94 74 LYS A C 1
ATOM 629 O O . LYS A 1 74 ? 5.062 7.606 -38.954 1.00 73.94 74 LYS A O 1
ATOM 634 N N . SER A 1 75 ? 7.015 6.584 -38.451 1.00 81.94 75 SER A N 1
ATOM 635 C CA . SER A 1 75 ? 6.835 5.508 -39.424 1.00 81.94 75 SER A CA 1
ATOM 636 C C . SER A 1 75 ? 5.566 4.714 -39.102 1.00 81.94 75 SER A C 1
ATOM 638 O O . SER A 1 75 ? 5.140 4.658 -37.944 1.00 81.94 75 SER A O 1
ATOM 640 N N . LYS A 1 76 ? 4.963 4.075 -40.112 1.00 88.25 76 LYS A N 1
ATOM 641 C CA . LYS A 1 76 ? 3.769 3.232 -39.926 1.00 88.25 76 LYS A CA 1
ATOM 642 C C . LYS A 1 76 ? 3.992 2.184 -38.826 1.00 88.25 76 LYS A C 1
ATOM 644 O O . LYS A 1 76 ? 3.225 2.126 -37.877 1.00 88.25 76 LYS A O 1
ATOM 649 N N . SER A 1 77 ? 5.143 1.508 -38.855 1.00 90.19 77 SER A N 1
ATOM 650 C CA . SER A 1 77 ? 5.557 0.555 -37.814 1.00 90.19 77 SER A CA 1
ATOM 651 C C . SER A 1 77 ? 5.617 1.167 -36.406 1.00 90.19 77 SER A C 1
ATOM 653 O O . SER A 1 77 ? 5.252 0.519 -35.426 1.00 90.19 77 SER A O 1
ATOM 655 N N . GLN A 1 78 ? 6.064 2.419 -36.264 1.00 80.50 78 GLN A N 1
ATOM 656 C CA . GLN A 1 78 ? 6.085 3.078 -34.959 1.00 80.50 78 GLN A CA 1
ATOM 657 C C . GLN A 1 78 ? 4.682 3.452 -34.478 1.00 80.50 78 GLN A C 1
ATOM 659 O O . GLN A 1 78 ? 4.398 3.283 -33.296 1.00 80.50 78 GLN A O 1
ATOM 664 N N . LYS A 1 79 ? 3.798 3.890 -35.383 1.00 86.56 79 LYS A N 1
ATOM 665 C CA . LYS A 1 79 ? 2.383 4.120 -35.063 1.00 86.56 79 LYS A CA 1
ATOM 666 C C . LYS A 1 79 ? 1.698 2.827 -34.615 1.00 86.56 79 LYS A C 1
ATOM 668 O O . LYS A 1 79 ? 1.031 2.842 -33.589 1.00 86.56 79 LYS A O 1
ATOM 673 N N . ASP A 1 80 ? 1.934 1.716 -35.311 1.00 88.38 80 ASP A N 1
ATOM 674 C CA . ASP A 1 80 ? 1.336 0.415 -34.985 1.00 88.38 80 ASP A CA 1
ATOM 675 C C . ASP A 1 80 ? 1.811 -0.102 -33.615 1.00 88.38 80 ASP A C 1
ATOM 677 O O . ASP A 1 80 ? 1.007 -0.568 -32.807 1.00 88.38 80 ASP A O 1
ATOM 681 N N . ARG A 1 81 ? 3.111 0.037 -33.306 1.00 89.62 81 ARG A N 1
ATOM 682 C CA . ARG A 1 81 ? 3.661 -0.317 -31.984 1.00 89.62 81 ARG A CA 1
ATOM 683 C C . ARG A 1 81 ? 3.090 0.548 -30.863 1.00 89.62 81 ARG A C 1
ATOM 685 O O . ARG A 1 81 ? 2.739 0.015 -29.814 1.00 89.62 81 ARG A O 1
ATOM 692 N N . ASP A 1 82 ? 3.001 1.860 -31.073 1.00 85.25 82 ASP A N 1
ATOM 693 C CA . ASP A 1 82 ? 2.439 2.783 -30.082 1.00 85.25 82 ASP A CA 1
ATOM 694 C C . ASP A 1 82 ? 0.940 2.507 -29.869 1.00 85.25 82 ASP A C 1
ATOM 696 O O . ASP A 1 82 ? 0.477 2.492 -28.731 1.00 85.25 82 ASP A O 1
ATOM 700 N N . SER A 1 83 ? 0.200 2.215 -30.945 1.00 89.62 83 SER A N 1
ATOM 701 C CA . SER A 1 83 ? -1.215 1.834 -30.885 1.00 89.62 83 SER A CA 1
ATOM 702 C C . SER A 1 83 ? -1.420 0.548 -30.087 1.00 89.62 83 SER A C 1
ATOM 704 O O . SER A 1 83 ? -2.309 0.494 -29.243 1.00 89.62 83 SER A O 1
ATOM 706 N N . ARG A 1 84 ? -0.576 -0.470 -30.302 1.00 92.81 84 ARG A N 1
ATOM 707 C CA . ARG A 1 84 ? -0.630 -1.725 -29.538 1.00 92.81 84 ARG A CA 1
ATOM 708 C C . ARG A 1 84 ? -0.354 -1.501 -28.052 1.00 92.81 84 ARG A C 1
ATOM 710 O O . ARG A 1 84 ? -1.125 -1.964 -27.225 1.00 92.81 84 ARG A O 1
ATOM 717 N N . ARG A 1 85 ? 0.686 -0.731 -27.714 1.00 91.00 85 ARG A N 1
ATOM 718 C CA . ARG A 1 85 ? 1.007 -0.385 -26.315 1.00 91.00 85 ARG A CA 1
ATOM 719 C C . ARG A 1 85 ? -0.125 0.371 -25.628 1.00 91.00 85 ARG A C 1
ATOM 721 O O . ARG A 1 85 ? -0.387 0.152 -24.450 1.00 91.00 85 ARG A O 1
ATOM 728 N N . LEU A 1 86 ? -0.779 1.282 -26.350 1.00 87.62 86 LEU A N 1
ATOM 729 C CA . LEU A 1 86 ? -1.930 2.006 -25.821 1.00 87.62 86 LEU A CA 1
ATOM 730 C C . LEU A 1 86 ? -3.101 1.054 -25.565 1.00 87.62 86 LEU A C 1
ATOM 732 O O . LEU A 1 86 ? -3.728 1.160 -24.515 1.00 87.62 86 LEU A O 1
ATOM 736 N N . GLN A 1 87 ? -3.359 0.121 -26.484 1.00 91.69 87 GLN A N 1
ATOM 737 C CA . GLN A 1 87 ? -4.396 -0.892 -26.310 1.00 91.69 87 GLN A CA 1
ATOM 738 C C . GLN A 1 87 ? -4.107 -1.784 -25.094 1.00 91.69 87 GLN A C 1
ATOM 740 O O . GLN A 1 87 ? -4.947 -1.873 -24.209 1.00 91.69 87 GLN A O 1
ATOM 745 N N . GLU A 1 88 ? -2.889 -2.319 -24.969 1.00 90.44 88 GLU A N 1
ATOM 746 C CA . GLU A 1 88 ? -2.453 -3.113 -23.807 1.00 90.44 88 GLU A CA 1
ATOM 747 C C . GLU A 1 88 ? -2.620 -2.348 -22.482 1.00 90.44 88 GLU A C 1
ATOM 749 O O . GLU A 1 88 ? -3.062 -2.911 -21.478 1.00 90.44 88 GLU A O 1
ATOM 754 N N . TYR A 1 89 ? -2.299 -1.047 -22.465 1.00 87.00 89 TYR A N 1
ATOM 755 C CA . TYR A 1 89 ? -2.536 -0.194 -21.301 1.00 87.00 89 TYR A CA 1
ATOM 756 C C . TYR A 1 89 ? -4.029 -0.052 -20.986 1.00 87.00 89 TYR A C 1
ATOM 758 O O . TYR A 1 89 ? -4.410 -0.133 -19.820 1.00 87.00 89 TYR A O 1
ATOM 766 N N . LEU A 1 90 ? -4.878 0.174 -21.993 1.00 84.12 90 LEU A N 1
ATOM 767 C CA . LEU A 1 90 ? -6.324 0.296 -21.798 1.00 84.12 90 LEU A CA 1
ATOM 768 C C . LEU A 1 90 ? -6.937 -1.020 -21.309 1.00 84.12 90 LEU A C 1
ATOM 770 O O . LEU A 1 90 ? -7.737 -0.991 -20.372 1.00 84.12 90 LEU A O 1
ATOM 774 N N . ASP A 1 91 ? -6.502 -2.150 -21.859 1.00 85.00 91 ASP A N 1
ATOM 775 C CA . ASP A 1 91 ? -6.943 -3.486 -21.459 1.00 85.00 91 ASP A CA 1
ATOM 776 C C . ASP A 1 91 ? -6.519 -3.767 -20.005 1.00 85.00 91 ASP A C 1
ATOM 778 O O . ASP A 1 91 ? -7.356 -4.086 -19.158 1.00 85.00 91 ASP A O 1
ATOM 782 N N . SER A 1 92 ? -5.258 -3.497 -19.652 1.00 81.31 92 SER A N 1
ATOM 783 C CA . SER A 1 92 ? -4.752 -3.611 -18.269 1.00 81.31 92 SER A CA 1
ATOM 784 C C . SER A 1 92 ? -5.472 -2.670 -17.295 1.00 81.31 92 SER A C 1
ATOM 786 O O . SER A 1 92 ? -5.750 -3.016 -16.143 1.00 81.31 92 SER A O 1
ATOM 788 N N . LYS A 1 93 ? -5.805 -1.458 -17.751 1.00 78.88 93 LYS A N 1
ATOM 789 C CA . LYS A 1 93 ? -6.552 -0.461 -16.977 1.00 78.88 93 LYS A CA 1
ATOM 790 C C . LYS A 1 93 ? -8.003 -0.880 -16.750 1.00 78.88 93 LYS A C 1
ATOM 792 O O . LYS A 1 93 ? -8.575 -0.563 -15.710 1.00 78.88 93 LYS A O 1
ATOM 797 N N . SER A 1 94 ? -8.608 -1.570 -17.713 1.00 77.06 94 SER A N 1
ATOM 798 C CA . SER A 1 94 ? -9.961 -2.113 -17.581 1.00 77.06 94 SER A CA 1
ATOM 799 C C . SER A 1 94 ? -10.015 -3.214 -16.517 1.00 77.06 94 SER A C 1
ATOM 801 O O . SER A 1 94 ? -10.900 -3.187 -15.665 1.00 77.06 94 SER A O 1
ATOM 803 N N . LEU A 1 95 ? -8.993 -4.077 -16.472 1.00 74.19 95 LEU A N 1
ATOM 804 C CA . LEU A 1 95 ? -8.836 -5.130 -15.463 1.00 74.19 95 LEU A CA 1
ATOM 805 C C . LEU A 1 95 ? -8.552 -4.580 -14.059 1.00 74.19 95 LEU A C 1
ATOM 807 O O . LEU A 1 95 ? -8.961 -5.167 -13.069 1.00 74.19 95 LEU A O 1
ATOM 811 N N . THR A 1 96 ? -7.878 -3.435 -13.941 1.00 63.25 96 THR A N 1
ATOM 812 C CA . THR A 1 96 ? -7.642 -2.781 -12.636 1.00 63.25 96 THR A CA 1
ATOM 813 C C . THR A 1 96 ? -8.817 -1.918 -12.173 1.00 63.25 96 THR A C 1
ATOM 815 O O . THR A 1 96 ? -8.956 -1.647 -10.980 1.00 63.25 96 THR A O 1
ATOM 818 N N . ARG A 1 97 ? -9.712 -1.525 -13.088 1.00 57.34 97 ARG A N 1
ATOM 819 C CA . ARG A 1 97 ? -10.964 -0.819 -12.771 1.00 57.34 97 ARG A CA 1
ATOM 820 C C . ARG A 1 97 ? -12.011 -1.690 -12.076 1.00 57.34 97 ARG A C 1
ATOM 822 O O . ARG A 1 97 ? -12.966 -1.131 -11.545 1.00 57.34 97 ARG A O 1
ATOM 829 N N . SER A 1 98 ? -11.841 -3.012 -12.053 1.00 58.31 98 SER A N 1
ATOM 830 C CA . SER A 1 98 ? -12.724 -3.924 -11.316 1.00 58.31 98 SER A CA 1
ATOM 831 C C . SER A 1 98 ? -12.374 -4.050 -9.831 1.00 58.31 98 SER A C 1
ATOM 833 O O . SER A 1 98 ? -13.045 -4.789 -9.114 1.00 58.31 98 SER A O 1
ATOM 835 N N . LEU A 1 99 ? -11.357 -3.335 -9.333 1.00 60.28 99 LEU A N 1
ATOM 836 C CA . LEU A 1 99 ? -11.144 -3.249 -7.893 1.00 60.28 99 LEU A CA 1
ATOM 837 C C . LEU A 1 99 ? -12.304 -2.458 -7.262 1.00 60.28 99 LEU A C 1
ATOM 839 O O . LEU A 1 99 ? -12.624 -1.370 -7.748 1.00 60.28 99 LEU A O 1
ATOM 843 N N . PRO A 1 100 ? -12.913 -2.944 -6.164 1.00 61.72 100 PRO A N 1
ATOM 844 C CA . PRO A 1 100 ? -14.114 -2.349 -5.562 1.00 61.72 100 PRO A CA 1
ATOM 845 C C . PRO A 1 100 ? -13.927 -0.892 -5.100 1.00 61.72 100 PRO A C 1
ATOM 847 O O . PRO A 1 100 ? -14.900 -0.184 -4.857 1.00 61.72 100 PRO A O 1
ATOM 850 N N . PHE A 1 101 ? -12.684 -0.411 -5.041 1.00 59.44 101 PHE A N 1
ATOM 851 C CA . PHE A 1 101 ? -12.339 0.962 -4.679 1.00 59.44 101 PHE A CA 1
ATOM 852 C C . PHE A 1 101 ? -12.125 1.895 -5.883 1.00 59.44 101 PHE A C 1
ATOM 854 O O . PHE A 1 101 ? -12.061 3.106 -5.700 1.00 59.44 101 PHE A O 1
ATOM 861 N N . ALA A 1 102 ? -12.045 1.383 -7.118 1.00 59.06 102 ALA A N 1
ATOM 862 C CA . ALA A 1 102 ? -11.685 2.178 -8.299 1.00 59.06 102 ALA A CA 1
ATOM 863 C C . ALA A 1 102 ? -12.755 3.211 -8.710 1.00 59.06 102 ALA A C 1
ATOM 865 O O . ALA A 1 102 ? -12.439 4.191 -9.386 1.00 59.06 102 ALA A O 1
ATOM 866 N N . ASN A 1 103 ? -14.008 3.001 -8.291 1.00 59.22 103 ASN A N 1
ATOM 867 C CA . ASN A 1 103 ? -15.137 3.898 -8.557 1.00 59.22 103 ASN A CA 1
ATOM 868 C C . ASN A 1 103 ? -15.552 4.742 -7.344 1.00 59.22 103 ASN A C 1
ATOM 870 O O . ASN A 1 103 ? -16.451 5.579 -7.465 1.00 59.22 103 ASN A O 1
ATOM 874 N N . LEU A 1 104 ? -14.911 4.565 -6.184 1.00 62.75 104 LEU A N 1
ATOM 875 C CA . LEU A 1 104 ? -15.127 5.477 -5.070 1.00 62.75 104 LEU A CA 1
ATOM 876 C C . LEU A 1 104 ? -14.473 6.805 -5.443 1.00 62.75 104 LEU A C 1
ATOM 878 O O . LEU A 1 104 ? -13.252 6.927 -5.486 1.00 62.75 104 LEU A O 1
ATOM 882 N N . ARG A 1 105 ? -15.296 7.815 -5.744 1.00 63.59 105 ARG A N 1
ATOM 883 C CA . ARG A 1 105 ? -14.806 9.192 -5.867 1.00 63.59 105 ARG A CA 1
ATOM 884 C C . ARG A 1 105 ? -14.022 9.530 -4.600 1.00 63.59 105 ARG A C 1
ATOM 886 O O . ARG A 1 105 ? -14.442 9.151 -3.505 1.00 63.59 105 ARG A O 1
ATOM 893 N N . ASP A 1 106 ? -12.942 10.291 -4.751 1.00 65.00 106 ASP A N 1
ATOM 894 C CA . ASP A 1 106 ? -12.052 10.700 -3.656 1.00 65.00 106 ASP A CA 1
ATOM 895 C C . ASP A 1 106 ? -12.807 11.200 -2.416 1.00 65.00 106 ASP A C 1
ATOM 897 O O . ASP A 1 106 ? -12.355 10.983 -1.301 1.00 65.00 106 ASP A O 1
ATOM 901 N N . SER A 1 107 ? -13.969 11.841 -2.577 1.00 70.50 107 SER A N 1
ATOM 902 C CA . SER A 1 107 ? -14.805 12.300 -1.463 1.00 70.50 107 SER A CA 1
ATOM 903 C C . SER A 1 107 ? -15.477 11.168 -0.676 1.00 70.50 107 SER A C 1
ATOM 905 O O . SER A 1 107 ? -15.496 11.223 0.550 1.00 70.50 107 SER A O 1
ATOM 907 N N . ALA A 1 108 ? -16.000 10.138 -1.347 1.00 63.97 108 ALA A N 1
ATOM 908 C CA . ALA A 1 108 ? -16.625 8.984 -0.699 1.00 63.97 108 ALA A CA 1
ATOM 909 C C . ALA A 1 108 ? -15.569 8.122 0.002 1.00 63.97 108 ALA A C 1
ATOM 911 O O . ALA A 1 108 ? -15.737 7.757 1.161 1.00 63.97 108 ALA A O 1
ATOM 912 N N . PHE A 1 109 ? -14.429 7.896 -0.657 1.00 68.19 109 PHE A N 1
ATOM 913 C CA . PHE A 1 109 ? -13.299 7.193 -0.054 1.00 68.19 109 PHE A CA 1
ATOM 914 C C . PHE A 1 109 ? -12.705 7.970 1.129 1.00 68.19 109 PHE A C 1
ATOM 916 O O . PHE A 1 109 ? -12.490 7.393 2.190 1.00 68.19 109 PHE A O 1
ATOM 923 N N . LYS A 1 110 ? -12.524 9.295 1.007 1.00 66.50 110 LYS A N 1
ATOM 924 C CA . LYS A 1 110 ? -12.111 10.149 2.134 1.00 66.50 110 LYS A CA 1
ATOM 925 C C . LYS A 1 110 ? -13.122 10.138 3.272 1.00 66.50 110 LYS A C 1
ATOM 927 O O . LYS A 1 110 ? -12.698 10.209 4.414 1.00 66.50 110 LYS A O 1
ATOM 932 N N . SER A 1 111 ? -14.421 10.032 2.988 1.00 66.12 111 SER A N 1
ATOM 933 C CA . SER A 1 111 ? -15.446 9.883 4.025 1.00 66.12 111 SER A CA 1
ATOM 934 C C . SER A 1 111 ? -15.301 8.555 4.769 1.00 66.12 111 SER A C 1
ATOM 936 O O . SER A 1 111 ? -15.366 8.546 5.994 1.00 66.12 111 SER A O 1
ATOM 938 N N . CYS A 1 112 ? -15.043 7.454 4.056 1.00 62.59 112 CYS A N 1
ATOM 939 C CA . CYS A 1 112 ? -14.776 6.146 4.663 1.00 62.59 112 CYS A CA 1
ATOM 940 C C . CYS A 1 112 ? -13.448 6.116 5.441 1.00 62.59 112 CYS A C 1
ATOM 942 O O . CYS A 1 112 ? -13.353 5.457 6.470 1.00 62.59 112 CYS A O 1
ATOM 944 N N . LEU A 1 113 ? -12.437 6.857 4.979 1.00 64.44 113 LEU A N 1
ATOM 945 C CA . LEU A 1 113 ? -11.148 7.015 5.658 1.00 64.44 113 LEU A CA 1
ATOM 946 C C . LEU A 1 113 ? -11.156 8.071 6.763 1.00 64.44 113 LEU A C 1
ATOM 948 O O . LEU A 1 113 ? -10.162 8.205 7.478 1.00 64.44 113 LEU A O 1
ATOM 952 N N . ASN A 1 114 ? -12.248 8.817 6.938 1.00 71.69 114 ASN A N 1
ATOM 953 C CA . ASN A 1 114 ? -12.393 9.771 8.030 1.00 71.69 114 ASN A CA 1
ATOM 954 C C . ASN A 1 114 ? -12.730 9.016 9.323 1.00 71.69 114 ASN A C 1
ATOM 956 O O . ASN A 1 114 ? -13.755 9.259 9.966 1.00 71.69 114 ASN A O 1
ATOM 960 N N . SER A 1 115 ? -11.849 8.082 9.691 1.00 71.75 115 SER A N 1
ATOM 961 C CA . SER A 1 115 ? -11.875 7.276 10.911 1.00 71.75 115 SER A CA 1
ATOM 962 C C . SER A 1 115 ? -12.078 8.147 12.144 1.00 71.75 115 SER A C 1
ATOM 964 O O . SER A 1 115 ? -12.740 7.744 13.089 1.00 71.75 115 SER A O 1
ATOM 966 N N . THR A 1 116 ? -11.619 9.398 12.101 1.00 77.75 116 THR A N 1
ATOM 967 C CA . THR A 1 116 ? -11.834 10.390 13.153 1.00 77.75 116 THR A CA 1
ATOM 968 C C . THR A 1 116 ? -13.315 10.663 13.429 1.00 77.75 116 THR A C 1
ATOM 970 O O . THR A 1 116 ? -13.672 10.896 14.577 1.00 77.75 116 THR A O 1
ATOM 973 N N . SER A 1 117 ? -14.189 10.647 12.419 1.00 74.88 117 SER A N 1
ATOM 974 C CA . SER A 1 117 ? -15.634 10.857 12.610 1.00 74.88 117 SER A CA 1
ATOM 975 C C . SER A 1 117 ? -16.323 9.636 13.226 1.00 74.88 117 SER A C 1
ATOM 977 O O . SER A 1 117 ? -17.112 9.789 14.158 1.00 74.88 117 SER A O 1
ATOM 979 N N . ILE A 1 118 ? -15.952 8.435 12.774 1.00 79.06 118 ILE A N 1
ATOM 980 C CA . ILE A 1 118 ? -16.453 7.159 13.298 1.00 79.06 118 ILE A CA 1
ATOM 981 C C . ILE A 1 118 ? -16.013 6.994 14.755 1.00 79.06 118 ILE A C 1
ATOM 983 O O . ILE A 1 118 ? -16.853 6.838 15.635 1.00 79.06 118 ILE A O 1
ATOM 987 N N . LEU A 1 119 ? -14.719 7.170 15.033 1.00 80.50 119 LEU A N 1
ATOM 988 C CA . LEU A 1 119 ? -14.161 7.106 16.384 1.00 80.50 119 LEU A CA 1
ATOM 989 C C . LEU A 1 119 ? -14.757 8.174 17.308 1.00 80.50 119 LEU A C 1
ATOM 991 O O . LEU A 1 119 ? -14.974 7.912 18.487 1.00 80.50 119 LEU A O 1
ATOM 995 N N . LYS A 1 120 ? -15.061 9.377 16.799 1.00 82.38 120 LYS A N 1
ATOM 996 C CA . LYS A 1 120 ? -15.774 10.402 17.580 1.00 82.38 120 LYS A CA 1
ATOM 997 C C . LYS A 1 120 ? -17.184 9.950 17.950 1.00 82.38 120 LYS A C 1
ATOM 999 O O . LYS A 1 120 ? -17.578 10.164 19.091 1.00 82.38 120 LYS A O 1
ATOM 1004 N N . CYS A 1 121 ? -17.912 9.331 17.021 1.00 79.19 121 CYS A N 1
ATOM 1005 C CA . CYS A 1 121 ? -19.252 8.803 17.270 1.00 79.19 121 CYS A CA 1
ATOM 1006 C C . CYS A 1 121 ? -19.224 7.653 18.291 1.00 79.19 121 CYS A C 1
ATOM 1008 O O . CYS A 1 121 ? -19.969 7.665 19.271 1.00 79.19 121 CYS A O 1
ATOM 1010 N N . GLU A 1 122 ? -18.300 6.702 18.131 1.00 88.69 122 GLU A N 1
ATOM 1011 C CA . GLU A 1 122 ? -18.109 5.608 19.089 1.00 88.69 122 GLU A CA 1
ATOM 1012 C C . GLU A 1 122 ? -17.725 6.137 20.473 1.00 88.69 122 GLU A C 1
ATOM 1014 O O . GLU A 1 122 ? -18.305 5.727 21.479 1.00 88.69 122 GLU A O 1
ATOM 1019 N N . LEU A 1 123 ? -16.825 7.122 20.535 1.00 91.38 123 LEU A N 1
ATOM 1020 C CA . LEU A 1 123 ? -16.443 7.777 21.781 1.00 91.38 123 LEU A CA 1
ATOM 1021 C C . LEU A 1 123 ? -17.634 8.480 22.444 1.00 91.38 123 LEU A C 1
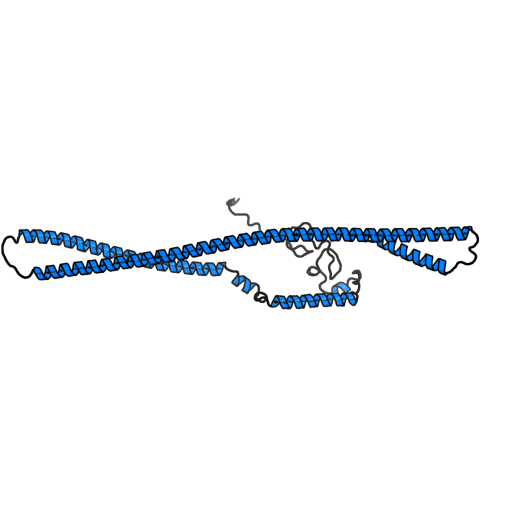ATOM 1023 O O . LEU A 1 123 ? -17.781 8.393 23.664 1.00 91.38 123 LEU A O 1
ATOM 1027 N N . THR A 1 124 ? -18.499 9.163 21.685 1.00 89.31 124 THR A N 1
ATOM 1028 C CA . THR A 1 124 ? -19.707 9.783 22.255 1.00 89.31 124 THR A CA 1
ATOM 1029 C C . THR A 1 124 ? -20.697 8.735 22.754 1.00 89.31 124 THR A C 1
ATOM 1031 O O . THR A 1 124 ? -21.250 8.904 23.839 1.00 89.31 124 THR A O 1
ATOM 1034 N N . CYS A 1 125 ? -20.865 7.620 22.038 1.00 89.50 125 CYS A N 1
ATOM 1035 C CA . CYS A 1 125 ? -21.689 6.499 22.489 1.00 89.50 125 CYS A CA 1
ATOM 1036 C C . CYS A 1 125 ? -21.153 5.869 23.783 1.00 89.50 125 CYS A C 1
ATOM 1038 O O . CYS A 1 125 ? -21.925 5.630 24.712 1.00 89.50 125 CYS A O 1
ATOM 1040 N N . VAL A 1 126 ? -19.842 5.632 23.881 1.00 91.12 126 VAL A N 1
ATOM 1041 C CA . VAL A 1 126 ? -19.212 5.075 25.089 1.00 91.12 126 VAL A CA 1
ATOM 1042 C C . VAL A 1 126 ? -19.338 6.039 26.268 1.00 91.12 126 VAL A C 1
ATOM 1044 O O . VAL A 1 126 ? -19.731 5.617 27.355 1.00 91.12 126 VAL A O 1
ATOM 1047 N N . LYS A 1 127 ? -19.098 7.340 26.059 1.00 92.38 127 LYS A N 1
ATOM 1048 C CA . LYS A 1 127 ? -19.309 8.370 27.092 1.00 92.38 127 LYS A CA 1
ATOM 1049 C C . LYS A 1 127 ? -20.752 8.400 27.590 1.00 92.38 127 LYS A C 1
ATOM 1051 O O . LYS A 1 127 ? -20.981 8.518 28.790 1.00 92.38 127 LYS A O 1
ATOM 1056 N N . HIS A 1 128 ? -21.720 8.270 26.685 1.00 92.88 128 HIS A N 1
ATOM 1057 C CA . HIS A 1 128 ? -23.129 8.239 27.059 1.00 92.88 128 HIS A CA 1
ATOM 1058 C C . HIS A 1 128 ? -23.470 7.002 27.903 1.00 92.88 128 HIS A C 1
ATOM 1060 O O . HIS A 1 128 ? -24.087 7.141 28.956 1.00 92.88 128 HIS A O 1
ATOM 1066 N N . LYS A 1 129 ? -23.000 5.812 27.501 1.00 93.94 129 LYS A N 1
ATOM 1067 C CA . LYS A 1 129 ? -23.174 4.575 28.281 1.00 93.94 129 LYS A CA 1
ATOM 1068 C C . LYS A 1 129 ? -22.553 4.682 29.676 1.00 93.94 129 LYS A C 1
ATOM 1070 O O . LYS A 1 129 ? -23.209 4.344 30.652 1.00 93.94 129 LYS A O 1
ATOM 1075 N N . LEU A 1 130 ? -21.334 5.217 29.778 1.00 90.62 130 LEU A N 1
ATOM 1076 C CA . LEU A 1 130 ? -20.673 5.459 31.066 1.00 90.62 130 LEU A CA 1
ATOM 1077 C C . LEU A 1 130 ? -21.479 6.406 31.961 1.00 90.62 130 LEU A C 1
ATOM 1079 O O . LEU A 1 130 ? -21.633 6.135 33.145 1.00 90.62 130 LEU A O 1
ATOM 1083 N N . SER A 1 131 ? -22.038 7.481 31.401 1.00 93.94 131 SER A N 1
ATOM 1084 C CA . SER A 1 131 ? -22.874 8.413 32.164 1.00 93.94 131 SER A CA 1
ATOM 1085 C C . SER A 1 131 ? -24.162 7.763 32.684 1.00 93.94 131 SER A C 1
ATOM 1087 O O . SER A 1 131 ? -24.582 8.055 33.803 1.00 93.94 131 SER A O 1
ATOM 1089 N N . LEU A 1 132 ? -24.784 6.871 31.905 1.00 92.75 132 LEU A N 1
ATOM 1090 C CA . LEU A 1 132 ? -25.966 6.123 32.345 1.00 92.75 132 LEU A CA 1
ATOM 1091 C C . LEU A 1 132 ? -25.635 5.150 33.482 1.00 92.75 132 LEU A C 1
ATOM 1093 O O . LEU A 1 132 ? -26.344 5.129 34.487 1.00 92.75 132 LEU A O 1
ATOM 1097 N N . GLU A 1 133 ? -24.544 4.393 33.356 1.00 90.94 133 GLU A N 1
ATOM 1098 C CA . GLU A 1 133 ? -24.094 3.478 34.414 1.00 90.94 133 GLU A CA 1
ATOM 1099 C C . GLU A 1 133 ? -23.678 4.232 35.684 1.00 90.94 133 GLU A C 1
ATOM 1101 O O . GLU A 1 133 ? -23.986 3.794 36.791 1.00 90.94 133 GLU A O 1
ATOM 1106 N N . GLN A 1 134 ? -23.063 5.409 35.546 1.00 91.81 134 GLN A N 1
ATOM 1107 C CA . GLN A 1 134 ? -22.733 6.262 36.686 1.00 91.81 134 GLN A CA 1
ATOM 1108 C C . GLN A 1 134 ? -23.993 6.687 37.453 1.00 91.81 134 GLN A C 1
ATOM 1110 O O . GLN A 1 134 ? -24.058 6.498 38.666 1.00 91.81 134 GLN A O 1
ATOM 1115 N N . LYS A 1 135 ? -25.027 7.178 36.756 1.00 92.88 135 LYS A N 1
ATOM 1116 C CA . LYS A 1 135 ? -26.305 7.554 37.389 1.00 92.88 135 LYS A CA 1
ATOM 1117 C C . LYS A 1 135 ? -26.983 6.373 38.082 1.00 92.88 135 LYS A C 1
ATOM 1119 O O . LYS A 1 135 ? -27.585 6.531 39.141 1.00 92.88 135 LYS A O 1
ATOM 1124 N N . LYS A 1 136 ? -26.889 5.179 37.492 1.00 93.12 136 LYS A N 1
ATOM 1125 C CA . LYS A 1 136 ? -27.413 3.946 38.089 1.00 93.12 136 LYS A CA 1
ATOM 1126 C C . LYS A 1 136 ? -26.675 3.594 39.383 1.00 93.12 136 LYS A C 1
ATOM 1128 O O . LYS A 1 136 ? -27.325 3.285 40.377 1.00 93.12 136 LYS A O 1
ATOM 1133 N N . CYS A 1 137 ? -25.347 3.697 39.387 1.00 89.00 137 CYS A N 1
ATOM 1134 C CA . CYS A 1 137 ? -24.521 3.476 40.574 1.00 89.00 137 CYS A CA 1
ATOM 1135 C C . CYS A 1 137 ? -24.831 4.500 41.682 1.00 89.00 137 CYS A C 1
ATOM 1137 O O . CYS A 1 137 ? -25.007 4.127 42.840 1.00 89.00 137 CYS A O 1
ATOM 1139 N N . GLU A 1 138 ? -24.991 5.779 41.329 1.00 91.88 138 GLU A N 1
ATOM 1140 C CA . GLU A 1 138 ? -25.398 6.839 42.264 1.00 91.88 138 GLU A CA 1
ATOM 1141 C C . GLU A 1 138 ? -26.776 6.546 42.885 1.00 91.88 138 GLU A C 1
ATOM 1143 O O . GLU A 1 138 ? -26.934 6.619 44.103 1.00 91.88 138 GLU A O 1
ATOM 1148 N N . SER A 1 139 ? -27.755 6.119 42.079 1.00 92.00 139 SER A N 1
ATOM 1149 C CA . SER A 1 139 ? -29.076 5.703 42.575 1.00 92.00 139 SER A CA 1
ATOM 1150 C C . SER A 1 139 ? -28.991 4.526 43.550 1.00 92.00 139 SER A C 1
ATOM 1152 O O . SER A 1 139 ? -29.634 4.557 44.596 1.00 92.00 139 SER A O 1
ATOM 1154 N N . GLN A 1 140 ? -28.197 3.500 43.228 1.00 89.88 140 GLN A N 1
ATOM 1155 C CA . GLN A 1 140 ? -27.995 2.339 44.103 1.00 89.88 140 GLN A CA 1
ATOM 1156 C C . GLN A 1 140 ? -27.282 2.721 45.404 1.00 89.88 140 GLN A C 1
ATOM 1158 O O . GLN A 1 140 ? -27.613 2.211 46.471 1.00 89.88 140 GLN A O 1
ATOM 1163 N N . THR A 1 141 ? -26.330 3.650 45.336 1.00 88.94 141 THR A N 1
ATOM 1164 C CA . THR A 1 141 ? -25.606 4.146 46.513 1.00 88.94 141 THR A CA 1
ATOM 1165 C C . THR A 1 141 ? -26.548 4.900 47.453 1.00 88.94 141 THR A C 1
ATOM 1167 O O . THR A 1 141 ? -26.530 4.658 48.660 1.00 88.94 141 THR A O 1
ATOM 1170 N N . ASN A 1 142 ? -27.432 5.739 46.904 1.00 92.44 142 ASN A N 1
ATOM 1171 C CA . ASN A 1 142 ? -28.462 6.439 47.674 1.00 92.44 142 ASN A CA 1
ATOM 1172 C C . ASN A 1 142 ? -29.460 5.465 48.322 1.00 92.44 142 ASN A C 1
ATOM 1174 O O . ASN A 1 142 ? -29.844 5.651 49.475 1.00 92.44 142 ASN A O 1
ATOM 1178 N N . GLU A 1 143 ? -29.855 4.405 47.612 1.00 94.31 143 GLU A N 1
ATOM 1179 C CA . GLU A 1 143 ? -30.723 3.355 48.156 1.00 94.31 143 GLU A CA 1
ATOM 1180 C C . GLU A 1 143 ? -30.053 2.620 49.327 1.00 94.31 143 GLU A C 1
ATOM 1182 O O . GLU A 1 143 ? -30.655 2.470 50.390 1.00 94.31 143 GLU A O 1
ATOM 1187 N N . ILE A 1 144 ? -28.779 2.236 49.179 1.00 89.88 144 ILE A N 1
ATOM 1188 C CA . ILE A 1 144 ? -27.993 1.615 50.255 1.00 89.88 144 ILE A CA 1
ATOM 1189 C C . ILE A 1 144 ? -27.884 2.550 51.463 1.00 89.88 144 ILE A C 1
ATOM 1191 O O . ILE A 1 144 ? -27.996 2.096 52.602 1.00 89.88 144 ILE A O 1
ATOM 1195 N N . GLN A 1 145 ? -27.669 3.847 51.242 1.00 91.69 145 GLN A N 1
ATOM 1196 C CA . GLN A 1 145 ? -27.585 4.821 52.326 1.00 91.69 145 GLN A CA 1
ATOM 1197 C C . GLN A 1 145 ? -28.918 4.968 53.071 1.00 91.69 145 GLN A C 1
ATOM 1199 O O . GLN A 1 145 ? -28.929 4.908 54.299 1.00 91.69 145 GLN A O 1
ATOM 1204 N N . ASN A 1 146 ? -30.041 5.040 52.353 1.00 95.00 146 ASN A N 1
ATOM 1205 C CA . ASN A 1 146 ? -31.375 5.074 52.955 1.00 95.00 146 ASN A CA 1
ATOM 1206 C C . ASN A 1 146 ? -31.658 3.798 53.774 1.00 95.00 146 ASN A C 1
ATOM 1208 O O . ASN A 1 146 ? -32.115 3.868 54.913 1.00 95.00 146 ASN A O 1
ATOM 1212 N N . LEU A 1 147 ? -31.297 2.619 53.254 1.00 92.75 147 LEU A N 1
ATOM 1213 C CA . LEU A 1 147 ? -31.418 1.360 54.000 1.00 92.75 147 LEU A CA 1
ATOM 1214 C C . LEU A 1 147 ? -30.551 1.343 55.269 1.00 92.75 147 LEU A C 1
ATOM 1216 O O . LEU A 1 147 ? -30.986 0.834 56.302 1.00 92.75 147 LEU A O 1
ATOM 1220 N N . ARG A 1 148 ? -29.343 1.921 55.229 1.00 92.75 148 ARG A N 1
ATOM 1221 C CA . ARG A 1 148 ? -28.485 2.068 56.418 1.00 92.75 148 ARG A CA 1
ATOM 1222 C C . ARG A 1 148 ? -29.110 2.990 57.463 1.00 92.75 148 ARG A C 1
ATOM 1224 O O . ARG A 1 148 ? -29.077 2.658 58.645 1.00 92.75 148 ARG A O 1
ATOM 1231 N N . GLU A 1 149 ? -29.699 4.106 57.047 1.00 94.62 149 GLU A N 1
ATOM 1232 C CA . GLU A 1 149 ? -30.402 5.031 57.946 1.00 94.62 149 GLU A CA 1
ATOM 1233 C C . GLU A 1 149 ? -31.627 4.368 58.594 1.00 94.62 149 GLU A C 1
ATOM 1235 O O . GLU A 1 149 ? -31.818 4.467 59.808 1.00 94.62 149 GLU A O 1
ATOM 1240 N N . GLN A 1 150 ? -32.405 3.604 57.821 1.00 94.31 150 GLN A N 1
ATOM 1241 C CA . GLN A 1 150 ? -33.527 2.818 58.346 1.00 94.31 150 GLN A CA 1
ATOM 1242 C C . GLN A 1 150 ? -33.069 1.757 59.355 1.00 94.31 150 GLN A C 1
ATOM 1244 O O . GLN A 1 150 ? -33.693 1.599 60.405 1.00 94.31 150 GLN A O 1
ATOM 1249 N N . LEU A 1 151 ? -31.964 1.056 59.079 1.00 91.56 151 LEU A N 1
ATOM 1250 C CA . LEU A 1 151 ? -31.389 0.083 60.013 1.00 91.56 151 LEU A CA 1
ATOM 1251 C C . LEU A 1 151 ? -30.926 0.741 61.317 1.00 91.56 151 LEU A C 1
ATOM 1253 O O . LEU A 1 151 ? -31.221 0.216 62.388 1.00 91.56 151 LEU A O 1
ATOM 1257 N N . LEU A 1 152 ? -30.261 1.897 61.247 1.00 92.44 152 LEU A N 1
ATOM 1258 C CA . LEU A 1 152 ? -29.847 2.653 62.434 1.00 92.44 152 LEU A CA 1
ATOM 1259 C C . LEU A 1 152 ? -31.050 3.110 63.270 1.00 92.44 152 LEU A C 1
ATOM 1261 O O . LEU A 1 152 ? -31.021 3.010 64.497 1.00 92.44 152 LEU A O 1
ATOM 1265 N N . HIS A 1 153 ? -32.130 3.558 62.623 1.00 90.62 153 HIS A N 1
ATOM 1266 C CA . HIS A 1 153 ? -33.375 3.911 63.307 1.00 90.62 153 HIS A CA 1
ATOM 1267 C C . HIS A 1 153 ? -34.024 2.692 63.983 1.00 90.62 153 HIS A C 1
ATOM 1269 O O . HIS A 1 153 ? -34.470 2.766 65.125 1.00 90.62 153 HIS A O 1
ATOM 1275 N N . LEU A 1 154 ? -34.077 1.541 63.309 1.00 87.44 154 LEU A N 1
ATOM 1276 C CA . LEU A 1 154 ? -34.618 0.317 63.908 1.00 87.44 154 LEU A CA 1
ATOM 1277 C C . LEU A 1 154 ? -33.764 -0.174 65.083 1.00 87.44 154 LEU A C 1
ATOM 1279 O O . LEU A 1 154 ? -34.317 -0.608 66.093 1.00 87.44 154 LEU A O 1
ATOM 1283 N N . GLN A 1 155 ? -32.437 -0.063 64.990 1.00 87.44 155 GLN A N 1
ATOM 1284 C CA . GLN A 1 155 ? -31.531 -0.382 66.094 1.00 87.44 155 GLN A CA 1
ATOM 1285 C C . GLN A 1 155 ? -31.753 0.542 67.297 1.00 87.44 155 GLN A C 1
ATOM 1287 O O . GLN A 1 155 ? -31.847 0.049 68.420 1.00 87.44 155 GLN A O 1
ATOM 1292 N N . SER A 1 156 ? -31.902 1.855 67.093 1.00 86.94 156 SER A N 1
ATOM 1293 C CA . SER A 1 156 ? -32.146 2.791 68.199 1.00 86.94 156 SER A CA 1
ATOM 1294 C C . SER A 1 156 ? -33.501 2.552 68.877 1.00 86.94 156 SER A C 1
ATOM 1296 O O . SER A 1 156 ? -33.580 2.555 70.108 1.00 86.94 156 SER A O 1
ATOM 1298 N N . VAL A 1 157 ? -34.546 2.244 68.100 1.00 86.31 157 VAL A N 1
ATOM 1299 C CA . VAL A 1 157 ? -35.860 1.838 68.625 1.00 86.31 157 VAL A CA 1
ATOM 1300 C C . VAL A 1 157 ? -35.770 0.511 69.381 1.00 86.31 157 VAL A C 1
ATOM 1302 O O . VAL A 1 157 ? -36.361 0.383 70.451 1.00 86.31 157 VAL A O 1
ATOM 1305 N N . SER A 1 158 ? -35.007 -0.466 68.881 1.00 79.75 158 SER A N 1
ATOM 1306 C CA . SER A 1 158 ? -34.798 -1.752 69.561 1.00 79.75 158 SER A CA 1
ATOM 1307 C C . SER A 1 158 ? -34.121 -1.573 70.920 1.00 79.75 158 SER A C 1
ATOM 1309 O O . SER A 1 158 ? -34.609 -2.105 71.912 1.00 79.75 158 SER A O 1
ATOM 1311 N N . VAL A 1 159 ? -33.053 -0.771 70.995 1.00 79.44 159 VAL A N 1
ATOM 1312 C CA . VAL A 1 159 ? -32.347 -0.475 72.255 1.00 79.44 159 VAL A CA 1
ATOM 1313 C C . VAL A 1 159 ? -33.253 0.286 73.233 1.00 79.44 159 VAL A C 1
ATOM 1315 O O . VAL A 1 159 ? -33.268 -0.007 74.430 1.00 79.44 159 VAL A O 1
ATOM 1318 N N . GLY A 1 160 ? -34.062 1.231 72.740 1.00 71.06 160 GLY A N 1
ATOM 1319 C CA . GLY A 1 160 ? -35.069 1.922 73.553 1.00 71.06 160 GLY A CA 1
ATOM 1320 C C . GLY A 1 160 ? -36.138 0.972 74.104 1.00 71.06 160 GLY A C 1
ATOM 1321 O O . GLY A 1 160 ? -36.492 1.043 75.282 1.00 71.06 160 GLY A O 1
ATOM 1322 N N . ASN A 1 161 ? -36.595 0.030 73.279 1.00 72.62 161 ASN A N 1
ATOM 1323 C CA . ASN A 1 161 ? -37.562 -0.989 73.671 1.00 72.62 161 ASN A CA 1
ATOM 1324 C C . ASN A 1 161 ? -36.969 -2.021 74.635 1.00 72.62 161 ASN A C 1
ATOM 1326 O O . ASN A 1 161 ? -37.681 -2.463 75.527 1.00 72.62 161 ASN A O 1
ATOM 1330 N N . GLU A 1 162 ? -35.692 -2.390 74.519 1.00 70.81 162 GLU A N 1
ATOM 1331 C CA . GLU A 1 162 ? -35.011 -3.248 75.500 1.00 70.81 162 GLU A CA 1
ATOM 1332 C C . GLU A 1 162 ? -34.885 -2.569 76.861 1.00 70.81 162 GLU A C 1
ATOM 1334 O O . GLU A 1 162 ? -35.078 -3.220 77.886 1.00 70.81 162 GLU A O 1
ATOM 1339 N N . LYS A 1 163 ? -34.644 -1.254 76.887 1.00 66.50 163 LYS A N 1
ATOM 1340 C CA . LYS A 1 163 ? -34.622 -0.469 78.125 1.00 66.50 163 LYS A CA 1
ATOM 1341 C C . LYS A 1 163 ? -36.006 -0.413 78.781 1.00 66.50 163 LYS A C 1
ATOM 1343 O O . LYS A 1 163 ? -36.131 -0.740 79.955 1.00 66.50 163 LYS A O 1
ATOM 1348 N N . LEU A 1 164 ? -37.054 -0.136 78.000 1.00 62.34 164 LEU A N 1
ATOM 1349 C CA . LEU A 1 164 ? -38.448 -0.219 78.455 1.00 62.34 164 LEU A CA 1
ATOM 1350 C C . LEU A 1 164 ? -38.831 -1.637 78.897 1.00 62.34 164 LEU A C 1
ATOM 1352 O O . LEU A 1 164 ? -39.530 -1.805 79.888 1.00 62.34 164 LEU A O 1
ATOM 1356 N N . ARG A 1 165 ? -38.355 -2.674 78.203 1.00 61.34 165 ARG A N 1
ATOM 1357 C CA . ARG A 1 165 ? -38.594 -4.077 78.559 1.00 61.34 165 ARG A CA 1
ATOM 1358 C C . ARG A 1 165 ? -37.865 -4.459 79.846 1.00 61.34 165 ARG A C 1
ATOM 1360 O O . ARG A 1 165 ? -38.434 -5.196 80.639 1.00 61.34 165 ARG A O 1
ATOM 1367 N N . ALA A 1 166 ? -36.662 -3.941 80.087 1.00 60.16 166 ALA A N 1
ATOM 1368 C CA . ALA A 1 166 ? -35.937 -4.108 81.344 1.00 60.16 166 ALA A CA 1
ATOM 1369 C C . ALA A 1 166 ? -36.628 -3.375 82.509 1.00 60.16 166 ALA A C 1
ATOM 1371 O O . ALA A 1 166 ? -36.691 -3.920 83.609 1.00 60.16 166 ALA A O 1
ATOM 1372 N N . ASP A 1 167 ? -37.202 -2.195 82.266 1.00 58.06 167 ASP A N 1
ATOM 1373 C CA . ASP A 1 167 ? -37.974 -1.442 83.263 1.00 58.06 167 ASP A CA 1
ATOM 1374 C C . ASP A 1 167 ? -39.337 -2.102 83.554 1.00 58.06 167 ASP A C 1
ATOM 1376 O O . ASP A 1 167 ? -39.753 -2.199 84.709 1.00 58.06 167 ASP A O 1
ATOM 1380 N N . VAL A 1 168 ? -39.999 -2.664 82.536 1.00 56.97 168 VAL A N 1
ATOM 1381 C CA . VAL A 1 168 ? -41.221 -3.472 82.691 1.00 56.97 168 VAL A CA 1
ATOM 1382 C C . VAL A 1 168 ? -40.926 -4.799 83.396 1.00 56.97 168 VAL A C 1
ATOM 1384 O O . VAL A 1 168 ? -41.707 -5.195 84.253 1.00 56.97 168 VAL A O 1
ATOM 1387 N N . LEU A 1 169 ? -39.792 -5.454 83.121 1.00 53.38 169 LEU A N 1
ATOM 1388 C CA . LEU A 1 169 ? -39.355 -6.659 83.842 1.00 53.38 169 LEU A CA 1
ATOM 1389 C C . LEU A 1 169 ? -39.038 -6.363 85.316 1.00 53.38 169 LEU A C 1
ATOM 1391 O O . LEU A 1 169 ? -39.371 -7.177 86.169 1.00 53.38 169 LEU A O 1
ATOM 1395 N N . ARG A 1 170 ? -38.496 -5.181 85.644 1.00 52.84 170 ARG A N 1
ATOM 1396 C CA . ARG A 1 170 ? -38.350 -4.726 87.043 1.00 52.84 170 ARG A CA 1
ATOM 1397 C C . ARG A 1 170 ? -39.687 -4.363 87.702 1.00 52.84 170 ARG A C 1
ATOM 1399 O O . ARG A 1 170 ? -39.793 -4.418 88.921 1.00 52.84 170 ARG A O 1
ATOM 1406 N N . SER A 1 171 ? -40.708 -4.020 86.916 1.00 46.78 171 SER A N 1
ATOM 1407 C CA . SER A 1 171 ? -42.073 -3.756 87.393 1.00 46.78 171 SER A CA 1
ATOM 1408 C C . SER A 1 171 ? -42.967 -5.008 87.442 1.00 46.78 171 SER A C 1
ATOM 1410 O O . SER A 1 171 ? -44.046 -4.942 88.029 1.00 46.78 171 SER A O 1
ATOM 1412 N N . GLN A 1 172 ? -42.554 -6.132 86.844 1.00 42.59 172 GLN A N 1
ATOM 1413 C CA . GLN A 1 172 ? -43.339 -7.371 86.726 1.00 42.59 172 GLN A CA 1
ATOM 1414 C C . GLN A 1 172 ? -42.957 -8.477 87.723 1.00 42.59 172 GLN A C 1
ATOM 1416 O O . GLN A 1 172 ? -43.521 -9.568 87.652 1.00 42.59 172 GLN A O 1
ATOM 1421 N N . ASP A 1 173 ? -42.122 -8.180 88.724 1.00 46.72 173 ASP A N 1
ATOM 1422 C CA . ASP A 1 173 ? -42.014 -9.011 89.939 1.00 46.72 173 ASP A CA 1
ATOM 1423 C C . ASP A 1 173 ? -43.222 -8.852 90.886 1.00 46.72 173 ASP A C 1
ATOM 1425 O O . ASP A 1 173 ? -43.324 -9.533 91.904 1.00 46.72 173 ASP A O 1
ATOM 1429 N N . ASN A 1 174 ? -44.209 -8.031 90.513 1.00 48.41 174 ASN A N 1
ATOM 1430 C CA . ASN A 1 174 ? -45.542 -8.060 91.098 1.00 48.41 174 ASN A CA 1
ATOM 1431 C C . ASN A 1 174 ? -46.600 -8.354 90.024 1.00 48.41 174 ASN A C 1
ATOM 1433 O O . ASN A 1 174 ? -46.892 -7.531 89.165 1.00 48.41 174 ASN A O 1
ATOM 1437 N N . GLN A 1 175 ? -47.230 -9.521 90.183 1.00 41.06 175 GLN A N 1
ATOM 1438 C CA . GLN A 1 175 ? -48.452 -10.016 89.533 1.00 41.06 175 GLN A CA 1
ATOM 1439 C C . GLN A 1 175 ? -48.321 -10.761 88.191 1.00 41.06 175 GLN A C 1
ATOM 1441 O O . GLN A 1 175 ? -48.411 -10.220 87.094 1.00 41.06 175 GLN A O 1
ATOM 1446 N N . LYS A 1 176 ? -48.276 -12.094 88.346 1.00 49.00 176 LYS A N 1
ATOM 1447 C CA . LYS A 1 176 ? -48.923 -13.131 87.520 1.00 49.00 176 LYS A CA 1
ATOM 1448 C C . LYS A 1 176 ? -49.885 -12.601 86.437 1.00 49.00 176 LYS A C 1
ATOM 1450 O O . LYS A 1 176 ? -50.976 -12.147 86.774 1.00 49.00 176 LYS A O 1
ATOM 1455 N N . ARG A 1 177 ? -49.604 -12.926 85.168 1.00 45.16 177 ARG A N 1
ATOM 1456 C CA . ARG A 1 177 ? -50.514 -13.726 84.317 1.00 45.16 177 ARG A CA 1
ATOM 1457 C C . ARG A 1 177 ? -49.817 -14.226 83.049 1.00 45.16 177 ARG A C 1
ATOM 1459 O O . ARG A 1 177 ? -49.285 -13.470 82.248 1.00 45.16 177 ARG A O 1
ATOM 1466 N N . GLN A 1 178 ? -49.850 -15.547 82.925 1.00 50.47 178 GLN A N 1
ATOM 1467 C CA . GLN A 1 17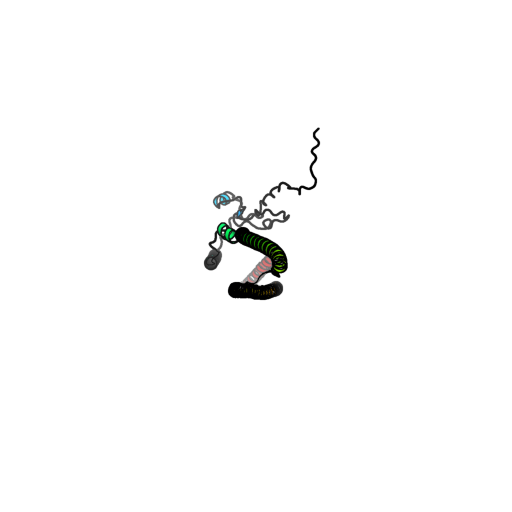8 ? -49.454 -16.364 81.787 1.00 50.47 178 GLN A CA 1
ATOM 1468 C C . GLN A 1 178 ? -50.428 -16.209 80.602 1.00 50.47 178 GLN A C 1
ATOM 1470 O O . GLN A 1 178 ? -51.597 -15.881 80.804 1.00 50.47 178 GLN A O 1
ATOM 1475 N N . SER A 1 179 ? -49.937 -16.595 79.413 1.00 46.81 179 SER A N 1
ATOM 1476 C CA . SER A 1 179 ? -50.669 -17.158 78.250 1.00 46.81 179 SER A CA 1
ATOM 1477 C C . SER A 1 179 ? -50.929 -16.326 76.978 1.00 46.81 179 SER A C 1
ATOM 1479 O O . SER A 1 179 ? -51.789 -16.707 76.197 1.00 46.81 179 SER A O 1
ATOM 1481 N N . VAL A 1 180 ? -50.141 -15.283 76.667 1.00 50.78 180 VAL A N 1
ATOM 1482 C CA . VAL A 1 180 ? -50.129 -14.688 75.293 1.00 50.78 180 VAL A CA 1
ATOM 1483 C C . VAL A 1 180 ? -48.707 -14.487 74.720 1.00 50.78 180 VAL A C 1
ATOM 1485 O O . VAL A 1 180 ? -48.511 -14.024 73.602 1.00 50.78 180 VAL A O 1
ATOM 1488 N N . THR A 1 181 ? -47.657 -14.868 75.450 1.00 54.34 181 THR A N 1
ATOM 1489 C CA . THR A 1 181 ? -46.264 -14.520 75.104 1.00 54.34 181 THR A CA 1
ATOM 1490 C C . THR A 1 181 ? -45.509 -15.552 74.260 1.00 54.34 181 THR A C 1
ATOM 1492 O O . THR A 1 181 ? -44.450 -15.224 73.728 1.00 54.34 181 THR A O 1
ATOM 1495 N N . VAL A 1 182 ? -46.029 -16.770 74.083 1.00 56.22 182 VAL A N 1
ATOM 1496 C CA . VAL A 1 182 ? -45.329 -17.827 73.324 1.00 56.22 182 VAL A CA 1
ATOM 1497 C C . VAL A 1 182 ? -45.520 -17.658 71.810 1.00 56.22 182 VAL A C 1
ATOM 1499 O O . VAL A 1 182 ? -44.537 -17.712 71.071 1.00 56.22 182 VAL A O 1
ATOM 1502 N N . ASP A 1 183 ? -46.733 -17.325 71.358 1.00 54.97 183 ASP A N 1
ATOM 1503 C CA . ASP A 1 183 ? -47.039 -17.158 69.927 1.00 54.97 183 ASP A CA 1
ATOM 1504 C C . ASP A 1 183 ? -46.328 -15.940 69.310 1.00 54.97 183 ASP A C 1
ATOM 1506 O O . ASP A 1 183 ? -45.844 -15.986 68.177 1.00 54.97 183 ASP A O 1
ATOM 1510 N N . ASN A 1 184 ? -46.169 -14.854 70.075 1.00 60.34 184 ASN A N 1
ATOM 1511 C CA . ASN A 1 184 ? -45.421 -13.681 69.613 1.00 60.34 184 ASN A CA 1
ATOM 1512 C C . ASN A 1 184 ? -43.912 -13.945 69.506 1.00 60.34 184 ASN A C 1
ATOM 1514 O O . ASN A 1 184 ? -43.277 -13.458 68.570 1.00 60.34 184 ASN A O 1
ATOM 1518 N N . CYS A 1 185 ? -43.333 -14.746 70.406 1.00 66.69 185 CYS A N 1
ATOM 1519 C CA . CYS A 1 185 ? -41.933 -15.156 70.286 1.00 66.69 185 CYS A CA 1
ATOM 1520 C C . CYS A 1 185 ? -41.713 -16.065 69.069 1.00 66.69 185 CYS A C 1
ATOM 1522 O O . CYS A 1 185 ? -40.747 -15.863 68.336 1.00 66.69 185 CYS A O 1
ATOM 1524 N N . GLN A 1 186 ? -42.620 -17.008 68.798 1.00 72.06 186 GLN A N 1
ATOM 1525 C CA . GLN A 1 186 ? -42.521 -17.871 67.615 1.00 72.06 186 GLN A CA 1
ATOM 1526 C C . GLN A 1 186 ? -42.618 -17.079 66.304 1.00 72.06 186 GLN A C 1
ATOM 1528 O O . GLN A 1 186 ? -41.835 -17.319 65.384 1.00 72.06 186 GLN A O 1
ATOM 1533 N N . ASN A 1 187 ? -43.499 -16.077 66.232 1.00 76.31 187 ASN A N 1
ATOM 1534 C CA . ASN A 1 187 ? -43.591 -15.196 65.065 1.00 76.31 187 ASN A CA 1
ATOM 1535 C C . ASN A 1 187 ? -42.336 -14.332 64.868 1.00 76.31 187 ASN A C 1
ATOM 1537 O O . ASN A 1 187 ? -41.911 -14.122 63.731 1.00 76.31 187 ASN A O 1
ATOM 1541 N N . HIS A 1 188 ? -41.711 -13.860 65.951 1.00 72.38 188 HIS A N 1
ATOM 1542 C CA . HIS A 1 188 ? -40.449 -13.122 65.870 1.00 72.38 188 HIS A CA 1
ATOM 1543 C C . HIS A 1 188 ? -39.288 -13.996 65.395 1.00 72.38 188 HIS A C 1
ATOM 1545 O O . HIS A 1 188 ? -38.551 -13.575 64.506 1.00 72.38 188 HIS A O 1
ATOM 1551 N N . VAL A 1 189 ? -39.159 -15.217 65.922 1.00 78.31 189 VAL A N 1
ATOM 1552 C CA . VAL A 1 189 ? -38.135 -16.177 65.477 1.00 78.31 189 VAL A CA 1
ATOM 1553 C C . VAL A 1 189 ? -38.323 -16.518 64.000 1.00 78.31 189 VAL A C 1
ATOM 1555 O O . VAL A 1 189 ? -37.364 -16.494 63.236 1.00 78.31 189 VAL A O 1
ATOM 1558 N N . LYS A 1 190 ? -39.567 -16.742 63.559 1.00 85.81 190 LYS A N 1
ATOM 1559 C CA . LYS A 1 190 ? -39.866 -16.984 62.143 1.00 85.81 190 LYS A CA 1
ATOM 1560 C C . LYS A 1 190 ? -39.452 -15.805 61.256 1.00 85.81 190 LYS A C 1
ATOM 1562 O O . LYS A 1 190 ? -38.799 -16.013 60.242 1.00 85.81 190 LYS A O 1
ATOM 1567 N N . ARG A 1 191 ? -39.755 -14.568 61.667 1.00 85.62 191 ARG A N 1
ATOM 1568 C CA . ARG A 1 191 ? -39.346 -13.350 60.944 1.00 85.62 191 ARG A CA 1
ATOM 1569 C C . ARG A 1 191 ? -37.830 -13.189 60.849 1.00 85.62 191 ARG A C 1
ATOM 1571 O O . ARG A 1 191 ? -37.345 -12.728 59.821 1.00 85.62 191 ARG A O 1
ATOM 1578 N N . ILE A 1 192 ? -37.101 -13.537 61.910 1.00 85.50 192 ILE A N 1
ATOM 1579 C CA . ILE A 1 192 ? -35.634 -13.505 61.919 1.00 85.50 192 ILE A CA 1
ATOM 1580 C C . ILE A 1 192 ? -35.091 -14.530 60.922 1.00 85.50 192 ILE A C 1
ATOM 1582 O O . ILE A 1 192 ? -34.296 -14.159 60.065 1.00 85.50 192 ILE A O 1
ATOM 1586 N N . ASN A 1 193 ? -35.600 -15.763 60.944 1.00 87.88 193 ASN A N 1
ATOM 1587 C CA . ASN A 1 193 ? -35.183 -16.803 60.001 1.00 87.88 193 ASN A CA 1
ATOM 1588 C C . ASN A 1 193 ? -35.496 -16.425 58.539 1.00 87.88 193 ASN A C 1
ATOM 1590 O O . ASN A 1 193 ? -34.681 -16.662 57.649 1.00 87.88 193 ASN A O 1
ATOM 1594 N N . ASP A 1 194 ? -36.649 -15.801 58.279 1.00 90.44 194 ASP A N 1
ATOM 1595 C CA . ASP A 1 194 ? -37.012 -15.323 56.938 1.00 90.44 194 ASP A CA 1
ATOM 1596 C C . ASP A 1 194 ? -36.064 -14.203 56.458 1.00 90.44 194 ASP A C 1
ATOM 1598 O O . ASP A 1 194 ? -35.686 -14.161 55.283 1.00 90.44 194 ASP A O 1
ATOM 1602 N N . LEU A 1 195 ? -35.646 -13.309 57.364 1.00 89.19 195 LEU A N 1
ATOM 1603 C CA . LEU A 1 195 ? -34.665 -12.256 57.082 1.00 89.19 195 LEU A CA 1
ATOM 1604 C C . LEU A 1 195 ? -33.263 -12.822 56.840 1.00 89.19 195 LEU A C 1
ATOM 1606 O O . LEU A 1 195 ? -32.597 -12.386 55.902 1.00 89.19 195 LEU A O 1
ATOM 1610 N N . GLU A 1 196 ? -32.826 -13.800 57.632 1.00 89.06 196 GLU A N 1
ATOM 1611 C CA . GLU A 1 196 ? -31.552 -14.497 57.424 1.00 89.06 196 GLU A CA 1
ATOM 1612 C C . GLU A 1 196 ? -31.525 -15.195 56.064 1.00 89.06 196 GLU A C 1
ATOM 1614 O O . GLU A 1 196 ? -30.579 -15.018 55.297 1.00 89.06 196 GLU A O 1
ATOM 1619 N N . LEU A 1 197 ? -32.600 -15.902 55.703 1.00 91.94 197 LEU A N 1
ATOM 1620 C CA . LEU A 1 197 ? -32.714 -16.558 54.402 1.00 91.94 197 LEU A CA 1
ATOM 1621 C C . LEU A 1 197 ? -32.693 -15.545 53.246 1.00 91.94 197 LEU A C 1
ATOM 1623 O O . LEU A 1 197 ? -32.084 -15.793 52.203 1.00 91.94 197 LEU A O 1
ATOM 1627 N N . TYR A 1 198 ? -33.352 -14.396 53.413 1.00 91.44 198 TYR A N 1
ATOM 1628 C CA . TYR A 1 198 ? -33.330 -13.321 52.422 1.00 91.44 198 TYR A CA 1
ATOM 1629 C C . TYR A 1 198 ? -31.928 -12.722 52.251 1.00 91.44 198 TYR A C 1
ATOM 1631 O O . TYR A 1 198 ? -31.474 -12.543 51.117 1.00 91.44 198 TYR A O 1
ATOM 1639 N N . LEU A 1 199 ? -31.232 -12.439 53.356 1.00 89.06 199 LEU A N 1
ATOM 1640 C CA . LEU A 1 199 ? -29.866 -11.918 53.331 1.00 89.06 199 LEU A CA 1
ATOM 1641 C C . LEU A 1 199 ? -28.902 -12.922 52.700 1.00 89.06 199 LEU A C 1
ATOM 1643 O O . LEU A 1 199 ? -28.110 -12.526 51.847 1.00 89.06 199 LEU A O 1
ATOM 1647 N N . GLN A 1 200 ? -29.031 -14.209 53.026 1.00 91.25 200 GLN A N 1
ATOM 1648 C CA . GLN A 1 200 ? -28.218 -15.262 52.424 1.00 91.25 200 GLN A CA 1
ATOM 1649 C C . GLN A 1 200 ? -28.398 -15.301 50.902 1.00 91.25 200 GLN A C 1
ATOM 1651 O O . GLN A 1 200 ? -27.421 -15.212 50.166 1.00 91.25 200 GLN A O 1
ATOM 1656 N N . ARG A 1 201 ? -29.643 -15.283 50.406 1.00 92.25 201 ARG A N 1
ATOM 1657 C CA . ARG A 1 201 ? -29.917 -15.235 48.957 1.00 92.25 201 ARG A CA 1
ATOM 1658 C C . ARG A 1 201 ? -29.340 -13.994 48.275 1.00 92.25 201 ARG A C 1
ATOM 1660 O O . ARG A 1 201 ? -28.960 -14.053 47.109 1.00 92.25 201 ARG A O 1
ATOM 1667 N N . LYS A 1 202 ? -29.306 -12.850 48.966 1.00 90.06 202 LYS A N 1
ATOM 1668 C CA . LYS A 1 202 ? -28.694 -11.622 48.436 1.00 90.06 202 LYS A CA 1
ATOM 1669 C C . LYS A 1 202 ? -27.173 -11.716 48.388 1.00 90.06 202 LYS A C 1
ATOM 1671 O O . LYS A 1 202 ? -26.595 -11.237 47.417 1.00 90.06 202 LYS A O 1
ATOM 1676 N N . ILE A 1 203 ? -26.549 -12.331 49.390 1.00 89.25 203 ILE A N 1
ATOM 1677 C CA . ILE A 1 203 ? -25.108 -12.604 49.404 1.00 89.25 203 ILE A CA 1
ATOM 1678 C C . ILE A 1 203 ? -24.750 -13.539 48.245 1.00 89.25 203 ILE A C 1
ATOM 1680 O O . ILE A 1 203 ? -23.886 -13.189 47.445 1.00 89.25 203 ILE A O 1
ATOM 1684 N N . ASP A 1 204 ? -25.473 -14.650 48.089 1.00 89.00 204 ASP A N 1
ATOM 1685 C CA . ASP A 1 204 ? -25.248 -15.614 47.006 1.00 89.00 204 ASP A CA 1
ATOM 1686 C C . ASP A 1 204 ? -25.387 -14.943 45.625 1.00 89.00 204 ASP A C 1
ATOM 1688 O O . ASP A 1 204 ? -24.541 -15.107 44.750 1.00 89.00 204 ASP A O 1
ATOM 1692 N N . PHE A 1 205 ? -26.396 -14.080 45.448 1.00 91.00 205 PHE A N 1
ATOM 1693 C CA . PHE A 1 205 ? -26.575 -13.312 44.212 1.00 91.00 205 PHE A CA 1
ATOM 1694 C C . PHE A 1 205 ? -25.417 -12.341 43.917 1.00 91.00 205 PHE A C 1
ATOM 1696 O O . PHE A 1 205 ? -25.055 -12.141 42.757 1.00 91.00 205 PHE A O 1
ATOM 1703 N N . ILE A 1 206 ? -24.834 -11.715 44.944 1.00 86.81 206 ILE A N 1
ATOM 1704 C CA . ILE A 1 206 ? -23.666 -10.840 44.775 1.00 86.81 206 ILE A CA 1
ATOM 1705 C C . ILE A 1 206 ? -22.442 -11.663 44.358 1.00 86.81 206 ILE A C 1
ATOM 1707 O O . ILE A 1 206 ? -21.721 -11.234 43.455 1.00 86.81 206 ILE A O 1
ATOM 1711 N N . PHE A 1 207 ? -22.238 -12.840 44.956 1.00 90.31 207 PHE A N 1
ATOM 1712 C CA . PHE A 1 207 ? -21.163 -13.755 44.565 1.00 90.31 207 PHE A CA 1
ATOM 1713 C C . PHE A 1 207 ? -21.307 -14.219 43.110 1.00 90.31 207 PHE A C 1
ATOM 1715 O O . PHE A 1 207 ? -20.337 -14.136 42.358 1.00 90.31 207 PHE A O 1
ATOM 1722 N N . ASP A 1 208 ? -22.515 -14.581 42.669 1.00 91.69 208 ASP A N 1
ATOM 1723 C CA . ASP A 1 208 ? -22.789 -14.938 41.269 1.00 91.69 208 ASP A CA 1
ATOM 1724 C C . ASP A 1 208 ? -22.436 -13.801 40.292 1.00 91.69 208 ASP A C 1
ATOM 1726 O O . ASP A 1 208 ? -21.891 -14.031 39.207 1.00 91.69 208 ASP A O 1
ATOM 1730 N N . ILE A 1 209 ? -22.742 -12.548 40.654 1.00 88.62 209 ILE A N 1
ATOM 1731 C CA . ILE A 1 209 ? -22.385 -11.381 39.833 1.00 88.62 209 ILE A CA 1
ATOM 1732 C C . ILE A 1 209 ? -20.868 -11.185 39.792 1.00 88.62 209 ILE A C 1
ATOM 1734 O O . ILE A 1 209 ? -20.324 -10.907 38.720 1.00 88.62 209 ILE A O 1
ATOM 1738 N N . GLN A 1 210 ? -20.187 -11.311 40.933 1.00 86.62 210 GLN A N 1
ATOM 1739 C CA . GLN A 1 210 ? -18.732 -11.179 41.006 1.00 86.62 210 GLN A CA 1
ATOM 1740 C C . GLN A 1 210 ? -18.040 -12.245 40.159 1.00 86.62 210 GLN A C 1
ATOM 1742 O O . GLN A 1 210 ? -17.184 -11.899 39.345 1.00 86.62 210 GLN A O 1
ATOM 1747 N N . GLN A 1 211 ? -18.481 -13.499 40.257 1.00 92.69 211 GLN A N 1
ATOM 1748 C CA . GLN A 1 211 ? -17.948 -14.594 39.454 1.00 92.69 211 GLN A CA 1
ATOM 1749 C C . GLN A 1 211 ? -18.111 -14.321 37.950 1.00 92.69 211 GLN A C 1
ATOM 1751 O O . GLN A 1 211 ? -17.137 -14.388 37.201 1.00 92.69 211 GLN A O 1
ATOM 1756 N N . LYS A 1 212 ? -19.303 -13.904 37.499 1.00 92.12 212 LYS A N 1
ATOM 1757 C CA . LYS A 1 212 ? -19.527 -13.540 36.085 1.00 92.12 212 LYS A CA 1
ATOM 1758 C C . LYS A 1 212 ? -18.645 -12.381 35.619 1.00 92.12 212 LYS A C 1
ATOM 1760 O O . LYS A 1 212 ? -18.226 -12.337 34.458 1.00 92.12 212 LYS A O 1
ATOM 1765 N N . TYR A 1 213 ? -18.375 -11.417 36.499 1.00 89.19 213 TYR A N 1
ATOM 1766 C CA . TYR A 1 213 ? -17.492 -10.298 36.184 1.00 89.19 213 TYR A CA 1
ATOM 1767 C C . TYR A 1 213 ? -16.036 -10.754 36.0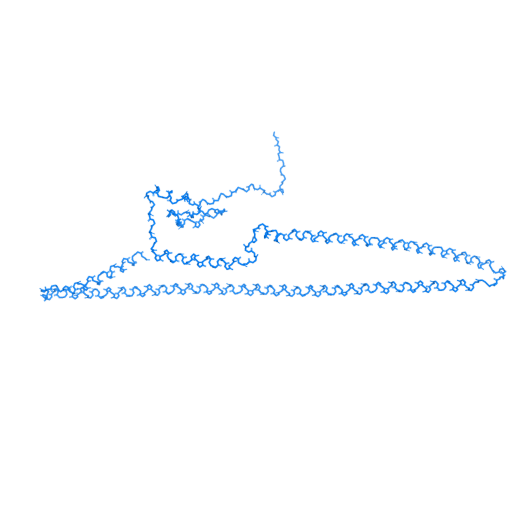22 1.00 89.19 213 TYR A C 1
ATOM 1769 O O . TYR A 1 213 ? -15.358 -10.308 35.093 1.00 89.19 213 TYR A O 1
ATOM 1777 N N . GLU A 1 214 ? -15.565 -11.665 36.875 1.00 89.75 214 GLU A N 1
ATOM 1778 C CA . GLU A 1 214 ? -14.231 -12.263 36.775 1.00 89.75 214 GLU A CA 1
ATOM 1779 C C . GLU A 1 214 ? -14.074 -13.111 35.509 1.00 89.75 214 GLU A C 1
ATOM 1781 O O . GLU A 1 214 ? -13.101 -12.918 34.778 1.00 89.75 214 GLU A O 1
ATOM 1786 N N . GLU A 1 215 ? -15.059 -13.950 35.180 1.00 91.19 215 GLU A N 1
ATOM 1787 C CA . GLU A 1 215 ? -15.093 -14.729 33.934 1.00 91.19 215 GLU A CA 1
ATOM 1788 C C . GLU A 1 215 ? -14.975 -13.802 32.711 1.00 91.19 215 GLU A C 1
ATOM 1790 O O . GLU A 1 215 ? -14.038 -13.919 31.916 1.00 91.19 215 GLU A O 1
ATOM 1795 N N . THR A 1 216 ? -15.813 -12.763 32.636 1.00 89.12 216 THR A N 1
ATOM 1796 C CA . THR A 1 216 ? -15.761 -11.770 31.545 1.00 89.12 216 THR A CA 1
ATOM 1797 C C . THR A 1 216 ? -14.414 -11.032 31.490 1.00 89.12 216 THR A C 1
ATOM 1799 O O . THR A 1 216 ? -13.911 -10.684 30.416 1.00 89.12 216 THR A O 1
ATOM 1802 N N . ALA A 1 217 ? -13.804 -10.746 32.644 1.00 83.25 217 ALA A N 1
ATOM 1803 C CA . ALA A 1 217 ? -12.496 -10.104 32.705 1.00 83.25 217 ALA A CA 1
ATOM 1804 C C . ALA A 1 217 ? -11.380 -11.032 32.199 1.00 83.25 217 ALA A C 1
ATOM 1806 O O . ALA A 1 217 ? -10.463 -10.559 31.521 1.00 83.25 217 ALA A O 1
ATOM 1807 N N . THR A 1 218 ? -11.454 -12.335 32.487 1.00 87.62 218 THR A N 1
ATOM 1808 C CA . THR A 1 218 ? -10.495 -13.325 31.977 1.00 87.62 218 THR A CA 1
ATOM 1809 C C . THR A 1 218 ? -10.594 -13.503 30.465 1.00 87.62 218 THR A C 1
ATOM 1811 O O . THR A 1 218 ? -9.560 -13.450 29.797 1.00 87.62 218 THR A O 1
ATOM 1814 N N . GLU A 1 219 ? -11.805 -13.573 29.905 1.00 87.25 219 GLU A N 1
ATOM 1815 C CA . GLU A 1 219 ? -12.025 -13.624 28.452 1.00 87.25 219 GLU A CA 1
ATOM 1816 C C . GLU A 1 219 ? -11.440 -12.391 27.752 1.00 87.25 219 GLU A C 1
ATOM 1818 O O . GLU A 1 219 ? -10.715 -12.500 26.762 1.00 87.25 219 GLU A O 1
ATOM 1823 N N . LYS A 1 220 ? -11.665 -11.192 28.311 1.00 81.06 220 LYS A N 1
ATOM 1824 C CA . LYS A 1 220 ? -11.070 -9.959 27.775 1.00 81.06 220 LYS A CA 1
ATOM 1825 C C . LYS A 1 220 ? -9.543 -9.990 27.822 1.00 81.06 220 LYS A C 1
ATOM 1827 O O . LYS A 1 220 ? -8.908 -9.568 26.859 1.00 81.06 220 LYS A O 1
ATOM 1832 N N . ARG A 1 221 ? -8.934 -10.487 28.906 1.00 81.31 221 ARG A N 1
ATOM 1833 C CA . ARG A 1 221 ? -7.467 -10.630 28.997 1.00 81.31 221 ARG A CA 1
ATOM 1834 C C . ARG A 1 221 ? -6.926 -11.613 27.957 1.00 81.31 221 ARG A C 1
ATOM 1836 O O . ARG A 1 221 ? -5.896 -11.322 27.353 1.00 81.31 221 ARG A O 1
ATOM 1843 N N . GLN A 1 222 ? -7.617 -12.728 27.714 1.00 81.62 222 GLN A N 1
ATOM 1844 C CA . GLN A 1 222 ? -7.249 -13.678 26.657 1.00 81.62 222 GLN A CA 1
ATOM 1845 C C . GLN A 1 222 ? -7.315 -13.023 25.273 1.00 81.62 222 GLN A C 1
ATOM 1847 O O . GLN A 1 222 ? -6.330 -13.065 24.539 1.00 81.62 222 GLN A O 1
ATOM 1852 N N . PHE A 1 223 ? -8.397 -12.301 24.969 1.00 80.56 223 PHE A N 1
ATOM 1853 C CA . PHE A 1 223 ? -8.540 -11.568 23.708 1.00 80.56 223 PHE A CA 1
ATOM 1854 C C . PHE A 1 223 ? -7.438 -10.511 23.496 1.00 80.56 223 PHE A C 1
ATOM 1856 O O . PHE A 1 223 ? -6.920 -10.346 22.390 1.00 80.56 223 PHE A O 1
ATOM 1863 N N . PHE A 1 224 ? -7.035 -9.793 24.551 1.00 72.31 224 PHE A N 1
ATOM 1864 C CA . PHE A 1 224 ? -5.907 -8.855 24.472 1.00 72.31 224 PHE A CA 1
ATOM 1865 C C . PHE A 1 224 ? -4.568 -9.564 24.221 1.00 72.31 224 PHE A C 1
ATOM 1867 O O . PHE A 1 224 ? -3.765 -9.072 23.428 1.00 72.31 224 PHE A O 1
ATOM 1874 N N . ASN A 1 225 ? -4.334 -10.725 24.838 1.00 78.75 225 ASN A N 1
ATOM 1875 C CA . ASN A 1 225 ? -3.126 -11.517 24.598 1.00 78.75 225 ASN A CA 1
ATOM 1876 C C . ASN A 1 225 ? -3.065 -12.061 23.162 1.00 78.75 225 ASN A C 1
ATOM 1878 O O . ASN A 1 225 ? -2.016 -11.980 22.525 1.00 78.75 225 ASN A O 1
ATOM 1882 N N . GLU A 1 226 ? -4.181 -12.549 22.619 1.00 80.81 226 GLU A N 1
ATOM 1883 C CA . GLU A 1 226 ? -4.256 -13.020 21.229 1.00 80.81 226 GLU A CA 1
ATOM 1884 C C . GLU A 1 226 ? -3.994 -11.892 20.222 1.00 80.81 226 GLU A C 1
ATOM 1886 O O . GLU A 1 226 ? -3.222 -12.063 19.275 1.00 80.81 226 GLU A O 1
ATOM 1891 N N . ASN A 1 227 ? -4.549 -10.701 20.462 1.00 74.25 227 ASN A N 1
ATOM 1892 C CA . ASN A 1 227 ? -4.276 -9.532 19.623 1.00 74.25 227 ASN A CA 1
ATOM 1893 C C . ASN A 1 227 ? -2.830 -9.032 19.740 1.00 74.25 227 ASN A C 1
ATOM 1895 O O . ASN A 1 227 ? -2.266 -8.560 18.754 1.00 74.25 227 ASN A O 1
ATOM 1899 N N . SER A 1 228 ? -2.205 -9.167 20.912 1.00 77.44 228 SER A N 1
ATOM 1900 C CA . SER A 1 228 ? -0.780 -8.868 21.093 1.00 77.44 228 SER A CA 1
ATOM 1901 C C . SER A 1 228 ? 0.101 -9.807 20.256 1.00 77.44 228 SER A C 1
ATOM 1903 O O . SER A 1 228 ? 1.018 -9.358 19.565 1.00 77.44 228 SER A O 1
ATOM 1905 N N . ILE A 1 229 ? -0.237 -11.102 20.217 1.00 81.31 229 ILE A N 1
ATOM 1906 C CA . ILE A 1 229 ? 0.441 -12.092 19.363 1.00 81.31 229 ILE A CA 1
ATOM 1907 C C . ILE A 1 229 ? 0.274 -11.744 17.877 1.00 81.31 229 ILE A C 1
ATOM 1909 O O . ILE A 1 229 ? 1.228 -11.860 17.105 1.00 81.31 229 ILE A O 1
ATOM 1913 N N . LEU A 1 230 ? -0.916 -11.301 17.458 1.00 76.12 230 LEU A N 1
ATOM 1914 C CA . LEU A 1 230 ? -1.153 -10.860 16.080 1.00 76.12 230 LEU A CA 1
ATOM 1915 C C . LEU A 1 230 ? -0.319 -9.627 15.719 1.00 76.12 230 LEU A C 1
ATOM 1917 O O . LEU A 1 230 ? 0.281 -9.606 14.646 1.00 76.12 230 LEU A O 1
ATOM 1921 N N . HIS A 1 231 ? -0.223 -8.643 16.614 1.00 75.12 231 HIS A N 1
ATOM 1922 C CA . HIS A 1 231 ? 0.637 -7.476 16.413 1.00 75.12 231 HIS A CA 1
ATOM 1923 C C . HIS A 1 231 ? 2.106 -7.871 16.224 1.00 75.12 231 HIS A C 1
ATOM 1925 O O . HIS A 1 231 ? 2.739 -7.413 15.274 1.00 75.12 231 HIS A O 1
ATOM 1931 N N . PHE A 1 232 ? 2.619 -8.789 17.047 1.00 81.25 232 PHE A N 1
ATOM 1932 C CA . PHE A 1 232 ? 3.994 -9.275 16.918 1.00 81.25 232 PHE A CA 1
ATOM 1933 C C . PHE A 1 232 ? 4.246 -9.973 15.570 1.00 81.25 232 PHE A C 1
ATOM 1935 O O . PHE A 1 232 ? 5.258 -9.724 14.916 1.00 81.25 232 PHE A O 1
ATOM 1942 N N . LYS A 1 233 ? 3.298 -10.799 15.104 1.00 85.38 233 LYS A N 1
ATOM 1943 C CA . LYS A 1 233 ? 3.391 -11.452 13.786 1.00 85.38 233 LYS A CA 1
ATOM 1944 C C . LYS A 1 233 ? 3.372 -10.449 12.634 1.00 85.38 233 LYS A C 1
ATOM 1946 O O . LYS A 1 233 ? 4.076 -10.638 11.646 1.00 85.38 233 LYS A O 1
ATOM 1951 N N . VAL A 1 234 ? 2.576 -9.385 12.742 1.00 82.62 234 VAL A N 1
ATOM 1952 C CA . VAL A 1 234 ? 2.530 -8.319 11.730 1.00 82.62 234 VAL A CA 1
ATOM 1953 C C . VAL A 1 234 ? 3.879 -7.606 11.628 1.00 82.62 234 VAL A C 1
ATOM 1955 O O . VAL A 1 234 ? 4.372 -7.407 10.516 1.00 82.62 234 VAL A O 1
ATOM 1958 N N . ASP A 1 235 ? 4.514 -7.290 12.757 1.00 83.75 235 ASP A N 1
ATOM 1959 C CA . ASP A 1 235 ? 5.846 -6.675 12.772 1.00 83.75 235 ASP A CA 1
ATOM 1960 C C . ASP A 1 235 ? 6.915 -7.602 12.168 1.00 83.75 235 ASP A C 1
ATOM 1962 O O . ASP A 1 235 ? 7.774 -7.157 11.399 1.00 83.75 235 ASP A O 1
ATOM 1966 N N . GLU A 1 236 ? 6.826 -8.908 12.434 1.00 89.62 236 GLU A N 1
ATOM 1967 C CA . GLU A 1 236 ? 7.699 -9.912 11.821 1.00 89.62 236 GLU A CA 1
ATOM 1968 C C . GLU A 1 236 ? 7.524 -9.969 10.293 1.00 89.62 236 GLU A C 1
ATOM 1970 O O . GLU A 1 236 ? 8.513 -9.971 9.555 1.00 89.62 236 GLU A O 1
ATOM 1975 N N . TYR A 1 237 ? 6.285 -9.917 9.791 1.00 88.62 237 TYR A N 1
ATOM 1976 C CA . TYR A 1 237 ? 6.027 -9.849 8.351 1.00 88.62 237 TYR A CA 1
ATOM 1977 C C . TYR A 1 237 ? 6.574 -8.568 7.716 1.00 88.62 237 TYR A C 1
ATOM 1979 O O . TYR A 1 237 ? 7.169 -8.629 6.639 1.00 88.62 237 TYR A O 1
ATOM 1987 N N . TYR A 1 238 ? 6.437 -7.411 8.370 1.00 86.69 238 TYR A N 1
ATOM 1988 C CA . TYR A 1 238 ? 7.028 -6.167 7.866 1.00 86.69 238 TYR A CA 1
ATOM 1989 C C . TYR A 1 238 ? 8.553 -6.245 7.793 1.00 86.69 238 TYR A C 1
ATOM 1991 O O . TYR A 1 238 ? 9.143 -5.767 6.818 1.00 86.69 238 TYR A O 1
ATOM 1999 N N . LYS A 1 239 ? 9.193 -6.899 8.768 1.00 90.50 239 LYS A N 1
ATOM 2000 C CA . LYS A 1 239 ? 10.635 -7.156 8.736 1.00 90.50 239 LYS A CA 1
ATOM 2001 C C . LYS A 1 239 ? 11.022 -8.047 7.551 1.00 90.50 239 LYS A C 1
ATOM 2003 O O . LYS A 1 239 ? 11.915 -7.675 6.790 1.00 90.50 239 LYS A O 1
ATOM 2008 N N . GLN A 1 240 ? 10.306 -9.152 7.328 1.00 92.06 240 GLN A N 1
ATOM 2009 C CA . GLN A 1 240 ? 10.540 -10.047 6.185 1.00 92.06 240 GLN A CA 1
ATOM 2010 C C . GLN A 1 240 ? 10.350 -9.331 4.836 1.00 92.06 240 GLN A C 1
ATOM 2012 O O . GLN A 1 240 ? 11.163 -9.486 3.923 1.00 92.06 240 GLN A O 1
ATOM 2017 N N . ILE A 1 241 ? 9.317 -8.491 4.709 1.00 87.69 241 ILE A N 1
ATOM 2018 C CA . ILE A 1 241 ? 9.093 -7.655 3.517 1.00 87.69 241 ILE A CA 1
ATOM 2019 C C . ILE A 1 241 ? 10.255 -6.671 3.316 1.00 87.69 241 ILE A C 1
ATOM 2021 O O . ILE A 1 241 ? 10.709 -6.467 2.188 1.00 87.69 241 ILE A O 1
ATOM 2025 N N . GLY A 1 242 ? 10.759 -6.069 4.396 1.00 90.38 242 GLY A N 1
ATOM 2026 C CA . GLY A 1 242 ? 11.940 -5.206 4.366 1.00 90.38 242 GLY A CA 1
ATOM 2027 C C . GLY A 1 242 ? 13.172 -5.923 3.808 1.00 90.38 242 GLY A C 1
ATOM 2028 O O . GLY A 1 242 ? 13.806 -5.418 2.882 1.00 90.38 242 GLY A O 1
ATOM 2029 N N . GLU A 1 243 ? 13.465 -7.124 4.308 1.00 92.56 243 GLU A N 1
ATOM 2030 C CA . GLU A 1 243 ? 14.592 -7.952 3.856 1.00 92.56 243 GLU A CA 1
ATOM 2031 C C . GLU A 1 243 ? 14.461 -8.365 2.380 1.00 92.56 243 GLU A C 1
ATOM 2033 O O . GLU A 1 243 ? 15.431 -8.288 1.621 1.00 92.56 243 GLU A O 1
ATOM 2038 N N . LEU A 1 244 ? 13.259 -8.744 1.932 1.00 92.12 244 LEU A N 1
ATOM 2039 C CA . LEU A 1 244 ? 12.998 -9.074 0.526 1.00 92.12 244 LEU A CA 1
ATOM 2040 C C . LEU A 1 244 ? 13.197 -7.871 -0.404 1.00 92.12 244 LEU A C 1
ATOM 2042 O O . LEU A 1 244 ? 13.752 -8.021 -1.492 1.00 92.12 244 LEU A O 1
ATOM 2046 N N . ASN A 1 245 ? 12.799 -6.671 0.023 1.00 87.88 245 ASN A N 1
ATOM 2047 C CA . ASN A 1 245 ? 13.003 -5.450 -0.758 1.00 87.88 245 ASN A CA 1
ATOM 2048 C C . ASN A 1 245 ? 14.486 -5.081 -0.904 1.00 87.88 245 ASN A C 1
ATOM 2050 O O . ASN A 1 245 ? 14.879 -4.548 -1.942 1.00 87.88 245 ASN A O 1
ATOM 2054 N N . VAL A 1 246 ? 15.314 -5.359 0.109 1.00 92.19 246 VAL A N 1
ATOM 2055 C CA . VAL A 1 246 ? 16.772 -5.178 0.013 1.00 92.19 246 VAL A CA 1
ATOM 2056 C C . VAL A 1 246 ? 17.353 -6.144 -1.019 1.00 92.19 246 VAL A C 1
ATOM 2058 O O . VAL A 1 246 ? 18.001 -5.693 -1.963 1.00 92.19 246 VAL A O 1
ATOM 2061 N N . LYS A 1 247 ? 17.014 -7.438 -0.930 1.00 93.56 247 LYS A N 1
ATOM 2062 C CA . LYS A 1 247 ? 17.454 -8.457 -1.902 1.00 93.56 247 LYS A CA 1
ATOM 2063 C C . LYS A 1 247 ? 17.016 -8.137 -3.334 1.00 93.56 247 LYS A C 1
ATOM 2065 O O . LYS A 1 247 ? 17.763 -8.360 -4.284 1.00 93.56 247 LYS A O 1
ATOM 2070 N N . LEU A 1 248 ? 15.811 -7.589 -3.508 1.00 92.19 248 LEU A N 1
ATOM 2071 C CA . LEU A 1 248 ? 15.318 -7.171 -4.821 1.00 92.19 248 LEU A CA 1
ATOM 2072 C C . LEU A 1 248 ? 16.180 -6.048 -5.416 1.00 92.19 248 LEU A C 1
ATOM 2074 O O . LEU A 1 248 ? 16.558 -6.129 -6.583 1.00 92.19 248 LEU A O 1
ATOM 2078 N N . LYS A 1 249 ? 16.536 -5.037 -4.614 1.00 91.44 249 LYS A N 1
ATOM 2079 C CA . LYS A 1 249 ? 17.406 -3.931 -5.050 1.00 91.44 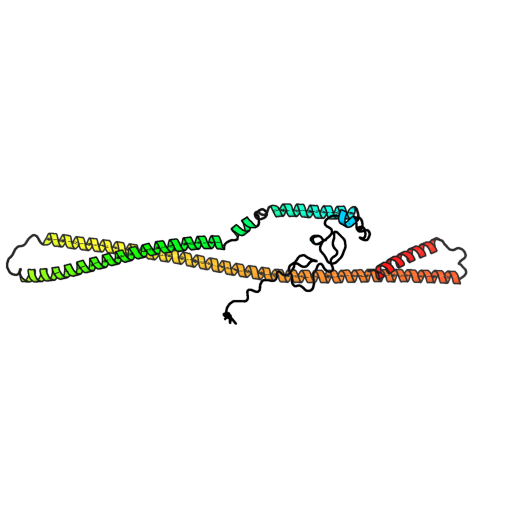249 LYS A CA 1
ATOM 2080 C C . LYS A 1 249 ? 18.818 -4.399 -5.395 1.00 91.44 249 LYS A C 1
ATOM 2082 O O . LYS A 1 249 ? 19.392 -3.918 -6.369 1.00 91.44 249 LYS A O 1
ATOM 2087 N N . GLU A 1 250 ? 19.366 -5.337 -4.627 1.00 93.38 250 GLU A N 1
ATOM 2088 C CA . GLU A 1 250 ? 20.661 -5.960 -4.927 1.00 93.38 250 GLU A CA 1
ATOM 2089 C C . GLU A 1 250 ? 20.612 -6.687 -6.278 1.00 93.38 250 GLU A C 1
ATOM 2091 O O . GLU A 1 250 ? 21.441 -6.422 -7.148 1.00 93.38 250 GLU A O 1
ATOM 2096 N N . SER A 1 251 ? 19.569 -7.489 -6.523 1.00 92.81 251 SER A N 1
ATOM 2097 C CA . SER A 1 251 ? 19.373 -8.171 -7.811 1.00 92.81 251 SER A CA 1
ATOM 2098 C C . SER A 1 251 ? 19.189 -7.203 -8.990 1.00 92.81 251 SER A C 1
ATOM 2100 O O . SER A 1 251 ? 19.665 -7.462 -10.097 1.00 92.81 251 SER A O 1
ATOM 2102 N N . GLU A 1 252 ? 18.502 -6.075 -8.793 1.00 91.00 252 GLU A N 1
ATOM 2103 C CA . GLU A 1 252 ? 18.372 -5.035 -9.822 1.00 91.00 252 GLU A CA 1
ATOM 2104 C C . GLU A 1 252 ? 19.715 -4.364 -10.139 1.00 91.00 252 GLU A C 1
ATOM 2106 O O . GLU A 1 252 ? 20.024 -4.145 -11.313 1.00 91.00 252 GLU A O 1
ATOM 2111 N N . SER A 1 253 ? 20.533 -4.104 -9.116 1.00 91.69 253 SER A N 1
ATOM 2112 C CA . SER A 1 253 ? 21.893 -3.581 -9.275 1.00 91.69 253 SER A CA 1
ATOM 2113 C C . SER A 1 253 ? 22.783 -4.549 -10.063 1.00 91.69 253 SER A C 1
ATOM 2115 O O . SER A 1 253 ? 23.430 -4.148 -11.032 1.00 91.69 253 SER A O 1
ATOM 2117 N N . GLU A 1 254 ? 22.751 -5.843 -9.731 1.00 93.81 254 GLU A N 1
ATOM 2118 C CA . GLU A 1 254 ? 23.484 -6.888 -10.461 1.00 93.81 254 GLU A CA 1
ATOM 2119 C C . GLU A 1 254 ? 23.050 -6.985 -11.929 1.00 93.81 254 GLU A C 1
ATOM 2121 O O . GLU A 1 254 ? 23.885 -7.082 -12.832 1.00 93.81 254 GLU A O 1
ATOM 2126 N N . LYS A 1 255 ? 21.740 -6.906 -12.204 1.00 91.19 255 LYS A N 1
ATOM 2127 C CA . LYS A 1 255 ? 21.218 -6.891 -13.580 1.00 91.19 255 LYS A CA 1
ATOM 2128 C C . LYS A 1 255 ? 21.726 -5.690 -14.370 1.00 91.19 255 LYS A C 1
ATOM 2130 O O . LYS A 1 255 ? 22.021 -5.833 -15.558 1.00 91.19 255 LYS A O 1
ATOM 2135 N N . GLU A 1 256 ? 21.825 -4.523 -13.745 1.00 92.12 256 GLU A N 1
ATOM 2136 C CA . GLU A 1 256 ? 22.331 -3.323 -14.409 1.00 92.12 256 GLU A CA 1
ATOM 2137 C C . GLU A 1 256 ? 23.843 -3.406 -14.661 1.00 92.12 256 GLU A C 1
ATOM 2139 O O . GLU A 1 256 ? 24.306 -3.065 -15.753 1.00 92.12 256 GLU A O 1
ATOM 2144 N N . GLN A 1 257 ? 24.609 -3.970 -13.721 1.00 91.88 257 GLN A N 1
ATOM 2145 C CA . GLN A 1 257 ? 26.025 -4.279 -13.937 1.00 91.88 257 GLN A CA 1
ATOM 2146 C C . GLN A 1 257 ? 26.212 -5.248 -15.111 1.00 91.88 257 GLN A C 1
ATOM 2148 O O . GLN A 1 257 ? 26.989 -4.961 -16.022 1.00 91.88 257 GLN A O 1
ATOM 2153 N N . LEU A 1 258 ? 25.438 -6.337 -15.163 1.00 92.25 258 LEU A N 1
ATOM 2154 C CA . LEU A 1 258 ? 25.475 -7.297 -16.270 1.00 92.25 258 LEU A CA 1
ATOM 2155 C C . LEU A 1 258 ? 25.134 -6.646 -17.617 1.00 92.25 258 LEU A C 1
ATOM 2157 O O . LEU A 1 258 ? 25.804 -6.917 -18.615 1.00 92.25 258 LEU A O 1
ATOM 2161 N N . ARG A 1 259 ? 24.130 -5.760 -17.666 1.00 90.56 259 ARG A N 1
ATOM 2162 C CA . ARG A 1 259 ? 23.794 -4.993 -18.880 1.00 90.56 259 ARG A CA 1
ATOM 2163 C C . ARG A 1 259 ? 24.945 -4.098 -19.320 1.00 90.56 259 ARG A C 1
ATOM 2165 O O . ARG A 1 259 ? 25.260 -4.068 -20.509 1.00 90.56 259 ARG A O 1
ATOM 2172 N N . SER A 1 260 ? 25.592 -3.412 -18.380 1.00 90.12 260 SER A N 1
ATOM 2173 C CA . SER A 1 260 ? 26.770 -2.588 -18.656 1.00 90.12 260 SER A CA 1
ATOM 2174 C C . SER A 1 260 ? 27.914 -3.423 -19.240 1.00 90.12 260 SER A C 1
ATOM 2176 O O . SER A 1 260 ? 28.434 -3.096 -20.309 1.00 90.12 260 SER A O 1
ATOM 2178 N N . THR A 1 261 ? 28.239 -4.567 -18.628 1.00 91.38 261 THR A N 1
ATOM 2179 C CA . THR A 1 261 ? 29.277 -5.483 -19.126 1.00 91.38 261 THR A CA 1
ATOM 2180 C C . THR A 1 261 ? 28.938 -6.043 -20.510 1.00 91.38 261 THR A C 1
ATOM 2182 O O . THR A 1 261 ? 29.808 -6.142 -21.377 1.00 91.38 261 THR A O 1
ATOM 2185 N N . LEU A 1 262 ? 27.672 -6.384 -20.761 1.00 89.88 262 LEU A N 1
ATOM 2186 C CA . LEU A 1 262 ? 27.229 -6.920 -22.050 1.00 89.88 262 LEU A CA 1
ATOM 2187 C C . LEU A 1 262 ? 27.280 -5.854 -23.156 1.00 89.88 262 LEU A C 1
ATOM 2189 O O . LEU A 1 262 ? 27.720 -6.142 -24.273 1.00 89.88 262 LEU A O 1
ATOM 2193 N N . ASN A 1 263 ? 26.931 -4.608 -22.831 1.00 85.94 263 ASN A N 1
ATOM 2194 C CA . ASN A 1 263 ? 27.100 -3.467 -23.729 1.00 85.94 263 ASN A CA 1
ATOM 2195 C C . ASN A 1 263 ? 28.581 -3.221 -24.042 1.00 85.94 263 ASN A C 1
ATOM 2197 O O . ASN A 1 263 ? 28.937 -3.121 -25.215 1.00 85.94 263 ASN A O 1
ATOM 2201 N N . GLN A 1 264 ? 29.457 -3.216 -23.032 1.00 87.12 264 GLN A N 1
ATOM 2202 C CA . GLN A 1 264 ? 30.904 -3.088 -23.234 1.00 87.12 264 GLN A CA 1
ATOM 2203 C C . GLN A 1 264 ? 31.446 -4.200 -24.138 1.00 87.12 264 GLN A C 1
ATOM 2205 O O . GLN A 1 264 ? 32.145 -3.921 -25.110 1.00 87.12 264 GLN A O 1
ATOM 2210 N N . ARG A 1 265 ? 31.069 -5.462 -23.894 1.00 90.19 265 ARG A N 1
ATOM 2211 C CA . ARG A 1 265 ? 31.473 -6.595 -24.741 1.00 90.19 265 ARG A CA 1
ATOM 2212 C C . ARG A 1 265 ? 31.016 -6.420 -26.189 1.00 90.19 265 ARG A C 1
ATOM 2214 O O . ARG A 1 265 ? 31.777 -6.716 -27.107 1.00 90.19 265 ARG A O 1
ATOM 2221 N N . THR A 1 266 ? 29.802 -5.916 -26.394 1.00 85.50 266 THR A N 1
ATOM 2222 C CA . THR A 1 266 ? 29.259 -5.641 -27.731 1.00 85.50 266 THR A CA 1
ATOM 2223 C C . THR A 1 266 ? 30.054 -4.538 -28.434 1.00 85.50 266 THR A C 1
ATOM 2225 O O . THR A 1 266 ? 30.402 -4.681 -29.607 1.00 85.50 266 THR A O 1
ATOM 2228 N N . VAL A 1 267 ? 30.415 -3.472 -27.713 1.00 83.19 267 VAL A N 1
ATOM 2229 C CA . VAL A 1 267 ? 31.285 -2.401 -28.225 1.00 83.19 267 VAL A CA 1
ATOM 2230 C C . VAL A 1 267 ? 32.650 -2.961 -28.629 1.00 83.19 267 VAL A C 1
ATOM 2232 O O . VAL A 1 267 ? 33.075 -2.742 -29.763 1.00 83.19 267 VAL A O 1
ATOM 2235 N N . TYR A 1 268 ? 33.296 -3.758 -27.774 1.00 85.38 268 TYR A N 1
ATOM 2236 C CA . TYR A 1 268 ? 34.587 -4.379 -28.091 1.00 85.38 268 TYR A CA 1
ATOM 2237 C C . TYR A 1 268 ? 34.518 -5.318 -29.301 1.00 85.38 268 TYR A C 1
ATOM 2239 O O . TYR A 1 268 ? 35.399 -5.289 -30.161 1.00 85.38 268 TYR A O 1
ATOM 2247 N N . GLN A 1 269 ? 33.464 -6.130 -29.419 1.00 86.50 269 GLN A N 1
ATOM 2248 C CA . GLN A 1 269 ? 33.264 -6.998 -30.585 1.00 86.50 269 GLN A CA 1
ATOM 2249 C C . GLN A 1 269 ? 33.093 -6.190 -31.876 1.00 86.50 269 GLN A C 1
ATOM 2251 O O . GLN A 1 269 ? 33.663 -6.545 -32.910 1.00 86.50 269 GLN A O 1
ATOM 2256 N N . ASN A 1 270 ? 32.346 -5.088 -31.817 1.00 81.75 270 ASN A N 1
ATOM 2257 C CA . ASN A 1 270 ? 32.158 -4.194 -32.954 1.00 81.75 270 ASN A CA 1
ATOM 2258 C C . ASN A 1 270 ? 33.466 -3.494 -33.348 1.00 81.75 270 ASN A C 1
ATOM 2260 O O . ASN A 1 270 ? 33.794 -3.454 -34.533 1.00 81.75 270 ASN A O 1
ATOM 2264 N N . GLN A 1 271 ? 34.252 -3.025 -32.376 1.00 80.50 271 GLN A N 1
ATOM 2265 C CA . GLN A 1 271 ? 35.582 -2.455 -32.616 1.00 80.50 271 GLN A CA 1
ATOM 2266 C C . GLN A 1 271 ? 36.534 -3.482 -33.241 1.00 80.50 271 GLN A C 1
ATOM 2268 O O . GLN A 1 271 ? 37.171 -3.196 -34.251 1.00 80.50 271 GLN A O 1
ATOM 2273 N N . SER A 1 272 ? 36.587 -4.706 -32.707 1.00 86.50 272 SER A N 1
ATOM 2274 C CA . SER A 1 272 ? 37.422 -5.785 -33.249 1.00 86.50 272 SER A CA 1
ATOM 2275 C C . SER A 1 272 ? 37.067 -6.113 -34.707 1.00 86.50 272 SER A C 1
ATOM 2277 O O . SER A 1 272 ? 37.955 -6.197 -35.559 1.00 86.50 272 SER A O 1
ATOM 2279 N N . ARG A 1 273 ? 35.768 -6.198 -35.037 1.00 81.88 273 ARG A N 1
ATOM 2280 C CA . ARG A 1 273 ? 35.301 -6.367 -36.426 1.00 81.88 273 ARG A CA 1
ATOM 2281 C C . ARG A 1 273 ? 35.711 -5.198 -37.322 1.00 81.88 273 ARG A C 1
ATOM 2283 O O . ARG A 1 273 ? 36.089 -5.423 -38.470 1.00 81.88 273 ARG A O 1
ATOM 2290 N N . ALA A 1 274 ? 35.656 -3.968 -36.815 1.00 76.56 274 ALA A N 1
ATOM 2291 C CA . ALA A 1 274 ? 36.085 -2.787 -37.559 1.00 76.56 274 ALA A CA 1
ATOM 2292 C C . ALA A 1 274 ? 37.581 -2.839 -37.893 1.00 76.56 274 ALA A C 1
ATOM 2294 O O . ALA A 1 274 ? 37.952 -2.656 -39.052 1.00 76.56 274 ALA A O 1
ATOM 2295 N N . PHE A 1 275 ? 38.427 -3.163 -36.910 1.00 82.25 275 PHE A N 1
ATOM 2296 C CA . PHE A 1 275 ? 39.869 -3.315 -37.118 1.00 82.25 275 PHE A CA 1
ATOM 2297 C C . PHE A 1 275 ? 40.196 -4.437 -38.104 1.00 82.25 275 PHE A C 1
ATOM 2299 O O . PHE A 1 275 ? 41.039 -4.253 -38.979 1.00 82.25 275 PHE A O 1
ATOM 2306 N N . HIS A 1 276 ? 39.492 -5.568 -38.023 1.00 85.00 276 HIS A N 1
ATOM 2307 C CA . HIS A 1 276 ? 39.656 -6.658 -38.981 1.00 85.00 276 HIS A CA 1
ATOM 2308 C C . HIS A 1 276 ? 39.319 -6.223 -40.418 1.00 85.00 276 HIS A C 1
ATOM 2310 O O . HIS A 1 276 ? 40.091 -6.472 -41.344 1.00 85.00 276 HIS A O 1
ATOM 2316 N N . ASN A 1 277 ? 38.206 -5.506 -40.609 1.00 80.81 277 ASN A N 1
ATOM 2317 C CA . ASN A 1 277 ? 37.825 -4.975 -41.921 1.00 80.81 277 ASN A CA 1
ATOM 2318 C C . ASN A 1 277 ? 38.834 -3.943 -42.447 1.00 80.81 277 ASN A C 1
ATOM 2320 O O . ASN A 1 277 ? 39.133 -3.926 -43.643 1.00 80.81 277 ASN A O 1
ATOM 2324 N N . LEU A 1 278 ? 39.378 -3.101 -41.563 1.00 80.38 278 LEU A N 1
ATOM 2325 C CA . LEU A 1 278 ? 40.411 -2.132 -41.917 1.00 80.38 278 LEU A CA 1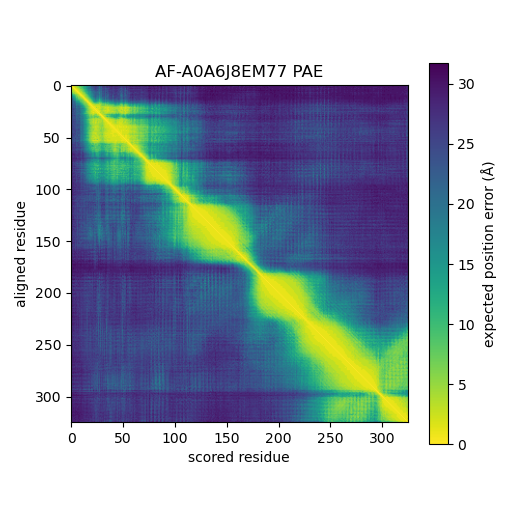
ATOM 2326 C C . LEU A 1 278 ? 41.702 -2.827 -42.374 1.00 80.38 278 LEU A C 1
ATOM 2328 O O . LEU A 1 278 ? 42.276 -2.425 -43.383 1.00 80.38 278 LEU A O 1
ATOM 2332 N N . ASP A 1 279 ? 42.128 -3.894 -41.695 1.00 85.06 279 ASP A N 1
ATOM 2333 C CA . ASP A 1 279 ? 43.301 -4.681 -42.097 1.00 85.06 279 ASP A CA 1
ATOM 2334 C C . ASP A 1 279 ? 43.113 -5.320 -43.485 1.00 85.06 279 ASP A C 1
ATOM 2336 O O . ASP A 1 279 ? 43.991 -5.211 -44.345 1.00 85.06 279 ASP A O 1
ATOM 2340 N N . ILE A 1 280 ? 41.935 -5.898 -43.761 1.00 83.56 280 ILE A N 1
ATOM 2341 C CA . ILE A 1 280 ? 41.586 -6.423 -45.096 1.00 83.56 280 ILE A CA 1
ATOM 2342 C C . ILE A 1 280 ? 41.683 -5.321 -46.161 1.00 83.56 280 ILE A C 1
ATOM 2344 O O . ILE A 1 280 ? 42.225 -5.538 -47.252 1.00 83.56 280 ILE A O 1
ATOM 2348 N N . PHE A 1 281 ? 41.182 -4.125 -45.857 1.00 80.06 281 PHE A N 1
ATOM 2349 C CA . PHE A 1 281 ? 41.224 -2.992 -46.775 1.00 80.06 281 PHE A CA 1
ATOM 2350 C C . PHE A 1 281 ? 42.651 -2.499 -47.037 1.00 80.06 281 PHE A C 1
ATOM 2352 O O . PHE A 1 281 ? 43.039 -2.330 -48.194 1.00 80.06 281 PHE A O 1
ATOM 2359 N N . VAL A 1 282 ? 43.469 -2.351 -45.993 1.00 83.75 282 VAL A N 1
ATOM 2360 C CA . VAL A 1 282 ? 44.884 -1.970 -46.123 1.00 83.75 282 VAL A CA 1
ATOM 2361 C C . VAL A 1 282 ? 45.655 -3.010 -46.941 1.00 83.75 282 VAL A C 1
ATOM 2363 O O . VAL A 1 282 ? 46.435 -2.641 -47.822 1.00 83.75 282 VAL A O 1
ATOM 2366 N N . LYS A 1 283 ? 45.413 -4.309 -46.716 1.00 86.19 283 LYS A N 1
ATOM 2367 C CA . LYS A 1 283 ? 45.990 -5.393 -47.532 1.00 86.19 283 LYS A CA 1
ATOM 2368 C C . LYS A 1 283 ? 45.579 -5.280 -49.002 1.00 86.19 283 LYS A C 1
ATOM 2370 O O . LYS A 1 283 ? 46.432 -5.411 -49.877 1.00 86.19 283 LYS A O 1
ATOM 2375 N N . SER A 1 284 ? 44.313 -4.958 -49.270 1.00 81.69 284 SER A N 1
ATOM 2376 C CA . SER A 1 284 ? 43.796 -4.751 -50.630 1.00 81.69 284 SER A CA 1
ATOM 2377 C C . SER A 1 284 ? 44.486 -3.575 -51.334 1.00 81.69 284 SER A C 1
ATOM 2379 O O . SER A 1 284 ? 44.936 -3.721 -52.468 1.00 81.69 284 SER A O 1
ATOM 2381 N N . ILE A 1 285 ? 44.667 -2.437 -50.648 1.00 80.25 285 ILE A N 1
ATOM 2382 C CA . ILE A 1 285 ? 45.422 -1.288 -51.182 1.00 80.25 285 ILE A CA 1
ATOM 2383 C C . ILE A 1 285 ? 46.865 -1.679 -51.502 1.00 80.25 285 ILE A C 1
ATOM 2385 O O . ILE A 1 285 ? 47.368 -1.354 -52.577 1.00 80.25 285 ILE A O 1
ATOM 2389 N N . ARG A 1 286 ? 47.546 -2.378 -50.586 1.00 86.62 286 ARG A N 1
ATOM 2390 C CA . ARG A 1 286 ? 48.938 -2.803 -50.800 1.00 86.62 286 ARG A CA 1
ATOM 2391 C C . ARG A 1 286 ? 49.066 -3.728 -52.009 1.00 86.62 286 ARG A C 1
ATOM 2393 O O . ARG A 1 286 ? 50.024 -3.590 -52.764 1.00 86.62 286 ARG A O 1
ATOM 2400 N N . ASN A 1 287 ? 48.112 -4.635 -52.217 1.00 83.38 287 ASN A N 1
ATOM 2401 C CA . ASN A 1 287 ? 48.092 -5.505 -53.393 1.00 83.38 287 ASN A CA 1
ATOM 2402 C C . ASN A 1 287 ? 47.913 -4.700 -54.687 1.00 83.38 287 ASN A C 1
ATOM 2404 O O . ASN A 1 287 ? 48.729 -4.849 -55.593 1.00 83.38 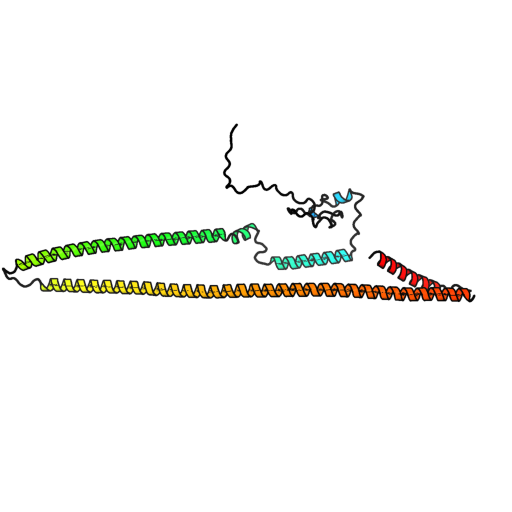287 ASN A O 1
ATOM 2408 N N . LEU A 1 288 ? 46.959 -3.763 -54.729 1.00 80.38 288 LEU A N 1
ATOM 2409 C CA . LEU A 1 288 ? 46.780 -2.856 -55.873 1.00 80.38 288 LEU A CA 1
ATOM 2410 C C . LEU A 1 288 ? 48.048 -2.038 -56.171 1.00 80.38 288 LEU A C 1
ATOM 2412 O O . LEU A 1 288 ? 48.434 -1.864 -57.326 1.00 80.38 288 LEU A O 1
ATOM 2416 N N . GLN A 1 289 ? 48.741 -1.558 -55.135 1.00 82.56 289 GLN A N 1
ATOM 2417 C CA . GLN A 1 289 ? 50.011 -0.844 -55.295 1.00 82.56 289 GLN A CA 1
ATOM 2418 C C . GLN A 1 289 ? 51.124 -1.741 -55.855 1.00 82.56 289 GLN A C 1
ATOM 2420 O O . GLN A 1 289 ? 51.935 -1.270 -56.654 1.00 82.56 289 GLN A O 1
ATOM 2425 N N . ARG A 1 290 ? 51.185 -3.017 -55.452 1.00 85.81 290 ARG A N 1
ATOM 2426 C CA . ARG A 1 290 ? 52.146 -3.994 -55.994 1.00 85.81 290 ARG A CA 1
ATOM 2427 C C . ARG A 1 290 ? 51.858 -4.302 -57.462 1.00 85.81 290 ARG A C 1
ATOM 2429 O O . ARG A 1 290 ? 52.782 -4.263 -58.270 1.00 85.81 290 ARG A O 1
ATOM 2436 N N . GLU A 1 291 ? 50.597 -4.538 -57.812 1.00 81.94 291 GLU A N 1
ATOM 2437 C CA . GLU A 1 291 ? 50.169 -4.766 -59.198 1.00 81.94 291 GLU A CA 1
ATOM 2438 C C . GLU A 1 291 ? 50.519 -3.581 -60.098 1.00 81.94 291 GLU A C 1
ATOM 2440 O O . GLU A 1 291 ? 51.151 -3.775 -61.139 1.00 81.94 291 GLU A O 1
ATOM 2445 N N . LYS A 1 292 ? 50.233 -2.353 -59.642 1.00 80.25 292 LYS A N 1
ATOM 2446 C CA . LYS A 1 292 ? 50.641 -1.118 -60.324 1.00 80.25 292 LYS A CA 1
ATOM 2447 C C . LYS A 1 292 ? 52.153 -1.063 -60.570 1.00 80.25 292 LYS A C 1
ATOM 2449 O O . LYS A 1 292 ? 52.575 -0.739 -61.675 1.00 80.25 292 LYS A O 1
ATOM 2454 N N . LYS A 1 293 ? 52.975 -1.388 -59.563 1.00 84.94 293 LYS A N 1
ATOM 2455 C CA . LYS A 1 293 ? 54.446 -1.391 -59.690 1.00 84.94 293 LYS A CA 1
ATOM 2456 C C . LYS A 1 293 ? 54.964 -2.467 -60.650 1.00 84.94 293 LYS A C 1
ATOM 2458 O O . LYS A 1 293 ? 55.986 -2.255 -61.286 1.00 84.94 293 LYS A O 1
ATOM 2463 N N . SER A 1 294 ? 54.267 -3.596 -60.771 1.00 87.12 294 SER A N 1
ATOM 2464 C CA . SER A 1 294 ? 54.666 -4.710 -61.644 1.00 87.12 294 SER A CA 1
ATOM 2465 C C . SER A 1 294 ? 54.374 -4.508 -63.138 1.00 87.12 294 SER A C 1
ATOM 2467 O O . SER A 1 294 ? 54.666 -5.399 -63.930 1.00 87.12 294 SER A O 1
ATOM 2469 N N . GLY A 1 295 ? 53.747 -3.394 -63.539 1.00 79.75 295 GLY A N 1
ATOM 2470 C CA . GLY A 1 295 ? 53.395 -3.127 -64.942 1.00 79.75 295 GLY A CA 1
ATOM 2471 C C . GLY A 1 295 ? 52.267 -4.002 -65.511 1.00 79.75 295 GLY A C 1
ATOM 2472 O O . GLY A 1 295 ? 51.841 -3.782 -66.639 1.00 79.75 295 GLY A O 1
ATOM 2473 N N . LYS A 1 296 ? 51.714 -4.945 -64.733 1.00 69.94 296 LYS A N 1
ATOM 2474 C CA . LYS A 1 296 ? 50.581 -5.815 -65.120 1.00 69.94 296 LYS A CA 1
ATOM 2475 C C . LYS A 1 296 ? 49.217 -5.111 -65.112 1.00 69.94 296 LYS A C 1
ATOM 2477 O O . LYS A 1 296 ? 48.179 -5.746 -65.265 1.00 69.94 296 LYS A O 1
ATOM 2482 N N . TRP A 1 297 ? 49.203 -3.796 -64.933 1.00 66.25 297 TRP A N 1
ATOM 2483 C CA . TRP A 1 297 ? 48.003 -2.977 -64.794 1.00 66.25 297 TRP A CA 1
ATOM 2484 C C . TRP A 1 297 ? 47.452 -2.563 -66.170 1.00 66.25 297 TRP A C 1
ATOM 2486 O O . TRP A 1 297 ? 47.312 -1.383 -66.468 1.00 66.25 297 TRP A O 1
ATOM 2496 N N . THR A 1 298 ? 47.204 -3.528 -67.061 1.00 54.50 298 THR A N 1
ATOM 2497 C CA . THR A 1 298 ? 46.841 -3.240 -68.465 1.00 54.50 298 THR A CA 1
ATOM 2498 C C . THR A 1 298 ? 45.338 -3.249 -68.741 1.00 54.50 298 THR A C 1
ATOM 2500 O O . THR A 1 298 ? 44.910 -2.751 -69.777 1.00 54.50 298 THR A O 1
ATOM 2503 N N . LYS A 1 299 ? 44.509 -3.706 -67.798 1.00 61.94 299 LYS A N 1
ATOM 2504 C CA . LYS A 1 299 ? 43.056 -3.482 -67.781 1.00 61.94 299 LYS A CA 1
ATOM 2505 C C . LYS A 1 299 ? 42.606 -3.396 -66.332 1.00 61.94 299 LYS A C 1
ATOM 2507 O O . LYS A 1 299 ? 42.815 -4.325 -65.560 1.00 61.94 299 LYS A O 1
ATOM 2512 N N . PHE A 1 300 ? 42.031 -2.261 -65.954 1.00 62.59 300 PHE A N 1
ATOM 2513 C CA . PHE A 1 300 ? 41.462 -2.072 -64.628 1.00 62.59 300 PHE A CA 1
ATOM 2514 C C . PHE A 1 300 ? 40.242 -2.991 -64.501 1.00 62.59 300 PHE A C 1
ATOM 2516 O O . PHE A 1 300 ? 39.196 -2.712 -65.086 1.00 62.59 300 PHE A O 1
ATOM 2523 N N . ASP A 1 301 ? 40.406 -4.130 -63.825 1.00 73.12 301 ASP A N 1
ATOM 2524 C CA . ASP A 1 301 ? 39.326 -5.093 -63.635 1.00 73.12 301 ASP A CA 1
ATOM 2525 C C . ASP A 1 301 ? 38.238 -4.455 -62.766 1.00 73.12 301 ASP A C 1
ATOM 2527 O O . ASP A 1 301 ? 38.447 -4.114 -61.593 1.00 73.12 301 ASP A O 1
ATOM 2531 N N . TYR A 1 302 ? 37.078 -4.248 -63.385 1.00 72.81 302 TYR A N 1
ATOM 2532 C CA . TYR A 1 302 ? 35.919 -3.621 -62.772 1.00 72.81 302 TYR A CA 1
ATOM 2533 C C . TYR A 1 302 ? 35.515 -4.337 -61.479 1.00 72.81 302 TYR A C 1
ATOM 2535 O O . TYR A 1 302 ? 35.144 -3.663 -60.516 1.00 72.81 302 TYR A O 1
ATOM 2543 N N . GLU A 1 303 ? 35.678 -5.664 -61.388 1.00 75.00 303 GLU A N 1
ATOM 2544 C CA . GLU A 1 303 ? 35.308 -6.388 -60.167 1.00 75.00 303 GLU A CA 1
ATOM 2545 C C . GLU A 1 303 ? 36.283 -6.192 -59.013 1.00 75.00 303 GLU A C 1
ATOM 2547 O O . GLU A 1 303 ? 35.859 -6.140 -57.850 1.00 75.00 303 GLU A O 1
ATOM 2552 N N . THR A 1 304 ? 37.554 -5.938 -59.303 1.00 74.31 304 THR A N 1
ATOM 2553 C CA . THR A 1 304 ? 38.538 -5.558 -58.284 1.00 74.31 304 THR A CA 1
ATOM 2554 C C . THR A 1 304 ? 38.215 -4.174 -57.715 1.00 74.31 304 THR A C 1
ATOM 2556 O O . THR A 1 304 ? 38.207 -3.980 -56.495 1.00 74.31 304 THR A O 1
ATOM 2559 N N . PHE A 1 305 ? 37.839 -3.218 -58.570 1.00 76.00 305 PHE A N 1
ATOM 2560 C CA . PHE A 1 305 ? 37.413 -1.884 -58.137 1.00 76.00 305 PHE A CA 1
ATOM 2561 C C . PHE A 1 305 ? 36.074 -1.893 -57.397 1.00 76.00 305 PHE A C 1
ATOM 2563 O O . PHE A 1 305 ? 35.928 -1.263 -56.351 1.00 76.00 305 PHE A O 1
ATOM 2570 N N . ARG A 1 306 ? 35.098 -2.661 -57.883 1.00 77.06 306 ARG A N 1
ATOM 2571 C CA . ARG A 1 306 ? 33.797 -2.818 -57.228 1.00 77.06 306 ARG A CA 1
ATOM 2572 C C . ARG A 1 306 ? 33.946 -3.422 -55.835 1.00 77.06 306 ARG A C 1
ATOM 2574 O O . ARG A 1 306 ? 33.274 -2.982 -54.898 1.00 77.06 306 ARG A O 1
ATOM 2581 N N . THR A 1 307 ? 34.837 -4.398 -55.676 1.00 77.75 307 THR A N 1
ATOM 2582 C CA . THR A 1 307 ? 35.158 -4.998 -54.373 1.00 77.75 307 THR A CA 1
ATOM 2583 C C . THR A 1 307 ? 35.836 -3.983 -53.452 1.00 77.75 307 THR A C 1
ATOM 2585 O O . THR A 1 307 ? 35.454 -3.864 -52.285 1.00 77.75 307 THR A O 1
ATOM 2588 N N . PHE A 1 308 ? 36.760 -3.176 -53.983 1.00 78.75 308 PHE A N 1
ATOM 2589 C CA . PHE A 1 308 ? 37.376 -2.066 -53.257 1.00 78.75 308 PHE A CA 1
ATOM 2590 C C . PHE A 1 308 ? 36.339 -1.040 -52.771 1.00 78.75 308 PHE A C 1
ATOM 2592 O O . PHE A 1 308 ? 36.301 -0.742 -51.578 1.00 78.75 308 PHE A O 1
ATOM 2599 N N . CYS A 1 309 ? 35.441 -0.562 -53.638 1.00 78.38 309 CYS A N 1
ATOM 2600 C CA . CYS A 1 309 ? 34.389 0.392 -53.273 1.00 78.38 309 CYS A CA 1
ATOM 2601 C C . CYS A 1 309 ? 33.411 -0.178 -52.238 1.00 78.38 309 CYS A C 1
ATOM 2603 O O . CYS A 1 309 ? 33.062 0.512 -51.281 1.00 78.38 309 CYS A O 1
ATOM 2605 N N . LYS A 1 310 ? 33.005 -1.451 -52.369 1.00 77.88 310 LYS A N 1
ATOM 2606 C CA . LYS A 1 310 ? 32.156 -2.119 -51.365 1.00 77.88 310 LYS A CA 1
ATOM 2607 C C . LYS A 1 310 ? 32.831 -2.168 -49.993 1.00 77.88 310 LYS A C 1
ATOM 2609 O O . LYS A 1 310 ? 32.167 -1.931 -48.985 1.00 77.88 310 LYS A O 1
ATOM 2614 N N . ASN A 1 311 ? 34.128 -2.463 -49.943 1.00 77.62 311 ASN A N 1
ATOM 2615 C CA . ASN A 1 311 ? 34.878 -2.507 -48.688 1.00 77.62 311 ASN A CA 1
ATOM 2616 C C . ASN A 1 311 ? 35.118 -1.104 -48.117 1.00 77.62 311 ASN A C 1
ATOM 2618 O O . ASN A 1 311 ? 34.957 -0.906 -46.914 1.00 77.62 311 ASN A O 1
ATOM 2622 N N . PHE A 1 312 ? 35.404 -0.122 -48.973 1.00 80.19 312 PHE A N 1
ATOM 2623 C CA . PHE A 1 312 ? 35.555 1.275 -48.579 1.00 80.19 312 PHE A CA 1
ATOM 2624 C C . PHE A 1 312 ? 34.269 1.819 -47.950 1.00 80.19 312 PHE A C 1
ATOM 2626 O O . PHE A 1 312 ? 34.306 2.262 -46.808 1.00 80.19 312 PHE A O 1
ATOM 2633 N N . CYS A 1 313 ? 33.115 1.678 -48.617 1.00 79.38 313 CYS A N 1
ATOM 2634 C CA . CYS A 1 313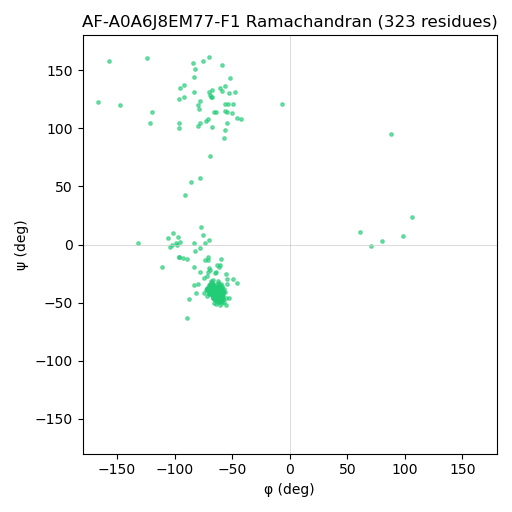 ? 31.827 2.135 -48.085 1.00 79.38 313 CYS A CA 1
ATOM 2635 C C . CYS A 1 313 ? 31.476 1.482 -46.740 1.00 79.38 313 CYS A C 1
ATOM 2637 O O . CYS A 1 313 ? 30.969 2.162 -45.847 1.00 79.38 313 CYS A O 1
ATOM 2639 N N . LYS A 1 314 ? 31.769 0.185 -46.560 1.00 77.44 314 LYS A N 1
ATOM 2640 C CA . LYS A 1 314 ? 31.565 -0.501 -45.272 1.00 77.44 314 LYS A CA 1
ATOM 2641 C C . LYS A 1 314 ? 32.395 0.129 -44.153 1.00 77.44 314 LYS A C 1
ATOM 2643 O O . LYS A 1 314 ? 31.887 0.278 -43.047 1.00 77.44 314 LYS A O 1
ATOM 2648 N N . ILE A 1 315 ? 33.637 0.522 -44.437 1.00 78.81 315 ILE A N 1
ATOM 2649 C CA . ILE A 1 315 ? 34.521 1.178 -43.466 1.00 78.81 315 ILE A CA 1
ATOM 2650 C C . ILE A 1 315 ? 34.057 2.607 -43.186 1.00 78.81 315 ILE A C 1
ATOM 2652 O O . ILE A 1 315 ? 33.977 2.989 -42.024 1.00 78.81 315 ILE A O 1
ATOM 2656 N N . THR A 1 316 ? 33.690 3.386 -44.210 1.00 78.50 316 THR A N 1
ATOM 2657 C CA . THR A 1 316 ? 33.257 4.781 -44.025 1.00 78.50 316 THR A CA 1
ATOM 2658 C C . THR A 1 316 ? 31.997 4.870 -43.170 1.00 78.50 316 THR A C 1
ATOM 2660 O O . THR A 1 316 ? 31.942 5.677 -42.247 1.00 78.50 316 THR A O 1
ATOM 2663 N N . VAL A 1 317 ? 31.008 4.003 -43.419 1.00 77.69 317 VAL A N 1
ATOM 2664 C CA . VAL A 1 317 ? 29.784 3.937 -42.603 1.00 77.69 317 VAL A CA 1
ATOM 2665 C C . VAL A 1 317 ? 30.117 3.585 -41.155 1.00 77.69 317 VAL A C 1
ATOM 2667 O O . VAL A 1 317 ? 29.553 4.180 -40.242 1.00 77.69 317 VAL A O 1
ATOM 2670 N N . PHE A 1 318 ? 31.063 2.671 -40.931 1.00 72.62 318 PHE A N 1
ATOM 2671 C CA . PHE A 1 318 ? 31.465 2.271 -39.585 1.00 72.62 318 PHE A CA 1
ATOM 2672 C C . PHE A 1 318 ? 32.218 3.379 -38.837 1.00 72.62 318 PHE A C 1
ATOM 2674 O O . PHE A 1 318 ? 31.955 3.606 -37.661 1.00 72.62 318 PHE A O 1
ATOM 2681 N N . VAL A 1 319 ? 33.119 4.097 -39.514 1.00 75.06 319 VAL A N 1
ATOM 2682 C CA . VAL A 1 319 ? 33.868 5.227 -38.938 1.00 75.06 319 VAL A CA 1
ATOM 2683 C C . VAL A 1 319 ? 32.931 6.384 -38.602 1.00 75.06 319 VAL A C 1
ATOM 2685 O O . VAL A 1 319 ? 33.021 6.940 -37.515 1.00 75.06 319 VAL A O 1
ATOM 2688 N N . ILE A 1 320 ? 31.984 6.706 -39.486 1.00 76.44 320 ILE A N 1
ATOM 2689 C CA . ILE A 1 320 ? 30.950 7.710 -39.206 1.00 76.44 320 ILE A CA 1
ATOM 2690 C C . ILE A 1 320 ? 30.122 7.269 -37.994 1.00 76.44 320 ILE A C 1
ATOM 2692 O O . ILE A 1 320 ? 29.937 8.045 -37.063 1.00 76.44 320 ILE A O 1
ATOM 2696 N N . PHE A 1 321 ? 29.682 6.010 -37.948 1.00 73.44 321 PHE A N 1
ATOM 2697 C CA . PHE A 1 321 ? 28.918 5.509 -36.806 1.00 73.44 321 PHE A CA 1
ATOM 2698 C C . PHE A 1 321 ? 29.722 5.535 -35.496 1.00 73.44 321 PHE A C 1
ATOM 2700 O O . PHE A 1 321 ? 29.142 5.788 -34.455 1.00 73.44 321 PHE A O 1
ATOM 2707 N N . ALA A 1 322 ? 31.042 5.331 -35.533 1.00 70.06 322 ALA A N 1
ATOM 2708 C CA . ALA A 1 322 ? 31.907 5.405 -34.353 1.00 70.06 322 ALA A CA 1
ATOM 2709 C C . ALA A 1 322 ? 32.243 6.840 -33.903 1.00 70.06 322 ALA A C 1
ATOM 2711 O O . ALA A 1 322 ? 32.600 7.042 -32.750 1.00 70.06 322 ALA A O 1
ATOM 2712 N N . ILE A 1 323 ? 32.179 7.831 -34.799 1.00 69.44 323 ILE A N 1
ATOM 2713 C CA . ILE A 1 323 ? 32.441 9.244 -34.466 1.00 69.44 323 ILE A CA 1
ATOM 2714 C C . ILE A 1 323 ? 31.197 9.913 -33.870 1.00 69.44 323 ILE A C 1
ATOM 2716 O O . ILE A 1 323 ? 31.312 10.786 -33.014 1.00 69.44 323 ILE A O 1
ATOM 2720 N N . PHE A 1 324 ? 30.008 9.534 -34.340 1.00 68.00 324 PHE A N 1
ATOM 2721 C CA . PHE A 1 324 ? 28.750 10.190 -33.972 1.00 68.00 324 PHE A CA 1
ATOM 2722 C C . PHE A 1 324 ? 27.989 9.513 -32.823 1.00 68.00 324 PHE A C 1
ATOM 2724 O O . PHE A 1 324 ? 26.890 9.964 -32.489 1.00 68.00 324 PHE A O 1
ATOM 2731 N N . HIS A 1 325 ? 28.531 8.445 -32.238 1.00 59.34 325 HIS A N 1
ATOM 2732 C CA . HIS A 1 325 ? 27.842 7.593 -31.274 1.00 59.34 325 HIS A CA 1
ATOM 2733 C C . HIS A 1 325 ? 28.771 7.181 -30.141 1.00 59.34 325 HIS A C 1
ATOM 2735 O O . HIS A 1 325 ? 28.261 7.120 -28.998 1.00 59.34 325 HIS A O 1
#

InterPro domains:
  IPR001878 Zinc finger, CCHC-type [PS50158] (41-54)

Secondary structure (DSSP, 8-state):
-------TTS---------PPPTTT------SS-GGGGPBPTTT--BSS-GGG-S--SHHHHHT-TTS-------HHHHHHHHHHHHHHHHHHHHHTTSTTTTS-HHHHHHHT-HHHHHHHHHHHHHHHHHHHHHHHHHHHHHHHHHHHHHHHHHHHHHHHHHHHHHHHHH-SS----SSHHHHHHHHHHHHHHHHHHHHHHHHHHHHHHHHHHHHHHHHHHHHHHHHHHHHHHHHHHHHHHHHHHHHHHHHHHHHHHHHHHHHHHHHHHHHHHHHHHHHHHHHHHHHHHHHHTT--SS--HHHHHHHHHHHHHHHHHHHHHH--

Sequence (325 aa):
MEYDFRPQWRPWFFQMRQIPACARCGNQDRQTFCFAASKQCFKCHHVGHYARMCVFRSNQDIQKYKDIPQTKIKSKSQKDRDSRRLQEYLDSKSLTRSLPFANLRDSAFKSCLNSTSILKCELTCVKHKLSLEQKKCESQTNEIQNLREQLLHLQSVSVGNEKLRADVLRSQDNQKRQSVTVDNCQNHVKRINDLELYLQRKIDFIFDIQQKYEETATEKRQFFNENSILHFKVDEYYKQIGELNVKLKESESEKEQLRSTLNQRTVYQNQSRAFHNLDIFVKSIRNLQREKKSGKWTKFDYETFRTFCKNFCKITVFVIFAIFH

Organism: Mytilus coruscus (NCBI:txid42192)

Solvent-accessible surface area (backbone atoms only — not comparable to full-atom values): 18787 Å² total; per-residue (Å²): 139,85,83,84,86,75,77,89,79,64,77,83,76,63,78,76,72,74,63,72,52,36,80,28,73,62,45,71,66,90,62,93,72,60,81,26,54,85,31,61,13,87,75,74,65,48,65,34,24,38,57,90,56,41,87,58,83,48,73,69,60,51,67,73,44,86,82,52,77,77,68,80,75,73,49,69,70,56,51,52,52,52,51,50,54,52,48,54,49,50,54,54,47,56,66,56,53,70,42,92,63,63,78,49,51,70,68,58,46,48,55,70,65,39,50,69,58,54,51,49,51,53,49,51,52,51,53,51,52,51,52,54,53,49,54,51,51,52,51,51,50,52,51,54,50,53,53,51,52,52,50,52,51,51,50,52,51,48,55,51,49,51,52,51,49,52,53,47,55,70,58,51,84,63,73,92,80,88,90,74,65,65,66,57,50,52,52,50,54,51,52,50,52,54,49,52,54,50,52,50,55,52,51,53,52,50,51,55,51,50,51,54,51,51,53,55,51,51,54,51,52,50,55,51,52,53,51,50,54,50,52,53,52,53,55,51,50,53,49,51,53,51,53,52,53,50,55,50,51,53,52,51,51,51,52,50,50,51,50,52,52,51,49,50,52,51,49,51,52,51,51,52,54,50,53,52,53,49,51,54,50,53,51,51,52,52,50,54,53,49,42,55,72,67,68,72,67,82,68,87,54,64,67,63,52,50,52,48,51,56,53,48,52,57,48,53,56,49,52,51,52,65,75,77,105

Foldseek 3Di:
DDDDDDDPPDDDPPPPPQQQQDLAERHSDPDPDDPQQQPAEPQQRDGRHYVVSDPDPDNVSNVVDPPRPDPPPQDPVRVVVVVVVVVVVVVVVVVVCPPPCNPQDPVNVVVVVCVVVVVVVVVVVVVVVVVVVVVVVVVVVVVVVVVVVVVVVVVVVVVVVVVVVVVVVVVPVPDDDDDDPPVVVVVVVVVVVVVVVVVVVVVVVVVVVVVVVVVVVVVVVVVVVVVVVVVVVVVVVVVVVVVVVVVVVVVVVVVVVVVVVVVVVVVVVLVVVLVVLVVVLVVLVVVVVVCVVVPVPPDDPPVSVVVNVVSVVVNVVSVVVVVVD

pLDDT: mean 77.18, std 14.17, range [33.88, 95.0]

Mean predicted aligned error: 20.72 Å

Radius of gyration: 51.03 Å; Cα contacts (8 Å, |Δi|>4): 91; chains: 1; bounding box: 105×75×160 Å